Protein AF-A0A7J4LI75-F1 (afdb_monomer_lite)

Radius of gyration: 26.66 Å; chains: 1; bounding box: 45×35×86 Å

Structure (mmCIF, N/CA/C/O backbone):
data_AF-A0A7J4LI75-F1
#
_entry.id   AF-A0A7J4LI75-F1
#
loop_
_atom_site.group_PDB
_atom_site.id
_atom_site.type_symbol
_atom_site.label_atom_id
_atom_site.label_alt_id
_atom_site.label_comp_id
_atom_site.label_asym_id
_atom_site.label_entity_id
_atom_site.label_seq_id
_atom_site.pdbx_PDB_ins_code
_atom_site.Cartn_x
_atom_site.Cartn_y
_atom_site.Cartn_z
_atom_site.occupancy
_atom_site.B_iso_or_equiv
_atom_site.auth_seq_id
_atom_site.auth_comp_id
_atom_site.auth_asym_id
_atom_site.auth_atom_id
_atom_site.pdbx_PDB_model_num
ATOM 1 N N . MET A 1 1 ? -6.679 14.461 -45.363 1.00 63.78 1 MET A N 1
ATOM 2 C CA . MET A 1 1 ? -5.700 13.777 -46.229 1.00 63.78 1 MET A CA 1
ATOM 3 C C . MET A 1 1 ? -5.901 14.272 -47.654 1.00 63.78 1 MET A C 1
ATOM 5 O O . MET A 1 1 ? -7.048 14.481 -48.033 1.00 63.78 1 MET A O 1
ATOM 9 N N . GLU A 1 2 ? -4.827 14.528 -48.398 1.00 70.88 2 GLU A N 1
ATOM 10 C CA . GLU A 1 2 ? -4.863 14.810 -49.841 1.00 70.88 2 GLU A CA 1
ATOM 11 C C . GLU A 1 2 ? -4.295 13.596 -50.571 1.00 70.88 2 GLU A C 1
ATOM 13 O O . GLU A 1 2 ? -3.312 13.016 -50.124 1.00 70.88 2 GLU A O 1
ATOM 18 N N . CYS A 1 3 ? -4.937 13.173 -51.655 1.00 74.44 3 CYS A N 1
ATOM 19 C CA . CYS A 1 3 ? -4.433 12.084 -52.480 1.00 74.44 3 CYS A CA 1
ATOM 20 C C . CYS A 1 3 ? -3.107 12.493 -53.136 1.00 74.44 3 CYS A C 1
ATOM 22 O O . CYS A 1 3 ? -3.075 13.499 -53.842 1.00 74.44 3 CYS A O 1
ATOM 24 N N . ASN A 1 4 ? -2.054 11.691 -52.963 1.00 75.06 4 ASN A N 1
ATOM 25 C CA . ASN A 1 4 ? -0.729 11.974 -53.528 1.00 75.06 4 ASN A CA 1
ATOM 26 C C . ASN A 1 4 ? -0.711 12.019 -55.065 1.00 75.06 4 ASN A C 1
ATOM 28 O O . ASN A 1 4 ? 0.135 12.695 -55.636 1.00 75.06 4 ASN A O 1
ATOM 32 N N . GLU A 1 5 ? -1.664 11.359 -55.725 1.00 76.50 5 GLU A N 1
ATOM 33 C CA . GLU A 1 5 ? -1.736 11.322 -57.190 1.00 76.50 5 GLU A CA 1
ATOM 34 C C . GLU A 1 5 ? -2.569 12.465 -57.790 1.00 76.50 5 GLU A C 1
ATOM 36 O O . GLU A 1 5 ? -2.254 12.976 -58.860 1.00 76.50 5 GLU A O 1
ATOM 41 N N . CYS A 1 6 ? -3.654 12.894 -57.133 1.00 81.69 6 CYS A N 1
ATOM 42 C CA . CYS A 1 6 ? -4.592 13.861 -57.733 1.00 81.69 6 CYS A CA 1
ATOM 43 C C . CYS A 1 6 ? -4.962 15.061 -56.849 1.00 81.69 6 CYS A C 1
ATOM 45 O O . CYS A 1 6 ? -5.819 15.865 -57.230 1.00 81.69 6 CYS A O 1
ATOM 47 N N . GLY A 1 7 ? -4.391 15.160 -55.647 1.00 75.88 7 GLY A N 1
ATOM 48 C CA . GLY A 1 7 ? -4.632 16.233 -54.676 1.00 75.88 7 GLY A CA 1
ATOM 49 C C . GLY A 1 7 ? -6.049 16.278 -54.089 1.00 75.88 7 GLY A C 1
ATOM 50 O O . GLY A 1 7 ? -6.383 17.184 -53.330 1.00 75.88 7 GLY A O 1
ATOM 51 N N . SER A 1 8 ? -6.927 15.329 -54.433 1.00 79.75 8 SER A N 1
ATOM 52 C CA . SER A 1 8 ? -8.303 15.297 -53.925 1.00 79.75 8 SER A CA 1
ATOM 53 C C . SER A 1 8 ? -8.340 14.958 -52.434 1.00 79.75 8 SER A C 1
ATOM 55 O O . SER A 1 8 ? -7.640 14.058 -51.977 1.00 79.75 8 SER A O 1
ATOM 57 N N . ARG A 1 9 ? -9.216 15.636 -51.685 1.00 77.50 9 ARG A N 1
ATOM 58 C CA . ARG A 1 9 ? -9.490 15.354 -50.263 1.00 77.50 9 ARG A CA 1
ATOM 59 C C . ARG A 1 9 ? -10.681 14.418 -50.033 1.00 77.50 9 ARG A C 1
ATOM 61 O O . ARG A 1 9 ? -11.018 14.140 -48.888 1.00 77.50 9 ARG A O 1
ATOM 68 N N . LYS A 1 10 ? -11.352 13.971 -51.101 1.00 77.06 10 LYS A N 1
ATOM 69 C CA . LYS A 1 10 ? -12.530 13.091 -51.024 1.00 77.06 10 LYS A CA 1
ATOM 70 C C . LYS A 1 10 ? -12.129 11.632 -51.227 1.00 77.06 10 LYS A C 1
ATOM 72 O O . LYS A 1 10 ? -11.544 11.304 -52.261 1.00 77.06 10 LYS A O 1
ATOM 77 N N . PHE A 1 11 ? -12.494 10.783 -50.272 1.00 79.62 11 PHE A N 1
ATOM 78 C CA . PHE A 1 11 ? -12.231 9.345 -50.269 1.00 79.62 11 PHE A CA 1
ATOM 79 C C . PHE A 1 11 ? -13.531 8.578 -50.002 1.00 79.62 11 PHE A C 1
ATOM 81 O O . PHE A 1 11 ? -14.354 9.027 -49.205 1.00 79.62 11 PHE A O 1
ATOM 88 N N . ASN A 1 12 ? -13.702 7.452 -50.691 1.00 75.75 12 ASN A N 1
ATOM 89 C CA . ASN A 1 12 ? -14.751 6.469 -50.459 1.00 75.75 12 ASN A CA 1
ATOM 90 C C . ASN A 1 12 ? -14.174 5.368 -49.569 1.00 75.75 12 ASN A C 1
ATOM 92 O O . ASN A 1 12 ? -13.078 4.882 -49.837 1.00 75.75 12 ASN A O 1
ATOM 96 N N . ILE A 1 13 ? -14.896 4.994 -48.520 1.00 71.75 13 ILE A N 1
ATOM 97 C CA . ILE A 1 13 ? -14.469 3.965 -47.570 1.00 71.75 13 ILE A CA 1
ATOM 98 C C . ILE A 1 13 ? -15.403 2.780 -47.760 1.00 71.75 13 ILE A C 1
ATOM 100 O O . ILE A 1 13 ? -16.618 2.943 -47.624 1.00 71.75 13 ILE A O 1
ATOM 104 N N . ASP A 1 14 ? -14.844 1.623 -48.096 1.00 67.12 14 ASP A N 1
ATOM 105 C CA . ASP A 1 14 ? -15.603 0.384 -48.179 1.00 67.12 14 ASP A CA 1
ATOM 106 C C . ASP A 1 14 ? -15.449 -0.391 -46.870 1.00 67.12 14 ASP A C 1
ATOM 108 O O . ASP A 1 14 ? -14.431 -1.029 -46.597 1.00 67.12 14 ASP A O 1
ATOM 112 N N . SER A 1 15 ? -16.476 -0.300 -46.028 1.00 57.19 15 SER A N 1
ATOM 113 C CA . SER A 1 15 ? -16.489 -0.887 -44.687 1.00 57.19 15 SER A CA 1
ATOM 114 C C . SER A 1 15 ? -16.392 -2.415 -44.687 1.00 57.19 15 SER A C 1
ATOM 116 O O . SER A 1 15 ? -16.121 -2.992 -43.639 1.00 57.19 15 SER A O 1
ATOM 118 N N . ALA A 1 16 ? -16.658 -3.076 -45.820 1.00 63.25 16 ALA A N 1
ATOM 119 C CA . ALA A 1 16 ? -16.593 -4.532 -45.923 1.00 63.25 16 ALA A CA 1
ATOM 120 C C . ALA A 1 16 ? -15.157 -5.056 -46.079 1.00 63.25 16 ALA A C 1
ATOM 122 O O . ALA A 1 16 ? -14.868 -6.156 -45.614 1.00 63.25 16 ALA A O 1
ATOM 123 N N . ASN A 1 17 ? -14.274 -4.265 -46.699 1.00 59.50 17 ASN A N 1
ATOM 124 C CA . ASN A 1 17 ? -12.895 -4.658 -47.007 1.00 59.50 17 ASN A CA 1
ATOM 125 C C . ASN A 1 17 ? -11.845 -3.834 -46.242 1.00 59.50 17 ASN A C 1
ATOM 127 O O . ASN A 1 17 ? -10.658 -4.075 -46.414 1.00 59.50 17 ASN A O 1
ATOM 131 N N . GLU A 1 18 ? -12.272 -2.875 -45.410 1.00 59.66 18 GLU A N 1
ATOM 132 C CA . GLU A 1 18 ? -11.393 -1.938 -44.684 1.00 59.66 18 GLU A CA 1
ATOM 133 C C . GLU A 1 18 ? -10.468 -1.120 -45.608 1.00 59.66 18 GLU A C 1
ATOM 135 O O . GLU A 1 18 ? -9.426 -0.617 -45.195 1.00 59.66 18 GLU A O 1
ATOM 140 N N . GLU A 1 19 ? -10.883 -0.923 -46.860 1.00 69.38 19 GLU A N 1
ATOM 141 C CA . GLU A 1 19 ? -10.133 -0.171 -47.861 1.00 69.38 19 GLU A CA 1
ATOM 142 C C . GLU A 1 19 ? -10.708 1.238 -48.025 1.00 69.38 19 GLU A C 1
ATOM 144 O O . GLU A 1 19 ? -11.924 1.457 -48.077 1.00 69.38 19 GLU A O 1
ATOM 149 N N . SER A 1 20 ? -9.818 2.221 -48.155 1.00 75.25 20 SER A N 1
ATOM 150 C CA . SER A 1 20 ? -10.197 3.581 -48.531 1.00 75.25 20 SER A CA 1
ATOM 151 C C . SER A 1 20 ? -9.626 3.911 -49.903 1.00 75.25 20 SER A C 1
ATOM 153 O O . SER A 1 20 ? -8.434 3.760 -50.149 1.00 75.25 20 SER A O 1
ATOM 155 N N . SER A 1 21 ? -10.477 4.356 -50.823 1.00 82.06 21 SER A N 1
ATOM 156 C CA . SER A 1 21 ? -10.081 4.716 -52.184 1.00 82.06 21 SER A CA 1
ATOM 157 C C . SER A 1 21 ? -10.370 6.183 -52.464 1.00 82.06 21 SER A C 1
ATOM 159 O O . SER A 1 21 ? -11.365 6.754 -52.012 1.00 82.06 21 SER A O 1
ATOM 161 N N . CYS A 1 22 ? -9.495 6.851 -53.211 1.00 81.56 22 CYS A N 1
ATOM 162 C CA . CYS A 1 22 ? -9.738 8.231 -53.603 1.00 81.56 22 CYS A CA 1
ATOM 163 C C . CYS A 1 22 ? -10.944 8.304 -54.549 1.00 81.56 22 CYS A C 1
ATOM 165 O O . CYS A 1 22 ? -10.912 7.754 -55.647 1.00 81.56 22 CYS A O 1
ATOM 167 N N . ALA A 1 23 ? -11.964 9.089 -54.193 1.00 80.50 23 ALA A N 1
ATOM 168 C CA . ALA A 1 23 ? -13.196 9.217 -54.977 1.00 80.50 23 ALA A CA 1
ATOM 169 C C . ALA A 1 23 ? -12.993 9.875 -56.360 1.00 80.50 23 ALA A C 1
ATOM 171 O O . ALA A 1 23 ? -13.933 9.964 -57.145 1.00 80.50 23 ALA A O 1
ATOM 172 N N . ARG A 1 24 ? -11.786 10.391 -56.642 1.00 78.56 24 ARG A N 1
ATOM 173 C CA . ARG A 1 24 ? -11.449 11.073 -57.898 1.00 78.56 24 ARG A CA 1
ATOM 174 C C . ARG A 1 24 ? -10.587 10.233 -58.839 1.00 78.56 24 ARG A C 1
ATOM 176 O O . ARG A 1 24 ? -10.876 10.217 -60.027 1.00 78.56 24 ARG A O 1
ATOM 183 N N . CYS A 1 25 ? -9.526 9.597 -58.344 1.00 79.31 25 CYS A N 1
ATOM 184 C CA . CYS A 1 25 ? -8.601 8.820 -59.182 1.00 79.31 25 CYS A CA 1
ATOM 185 C C . CYS A 1 25 ? -8.640 7.310 -58.920 1.00 79.31 25 CYS A C 1
ATOM 187 O O . CYS A 1 25 ? -7.962 6.569 -59.620 1.00 79.31 25 CYS A O 1
ATOM 189 N N . GLY A 1 26 ? -9.407 6.849 -57.927 1.00 74.12 26 GLY A N 1
ATOM 190 C CA . GLY A 1 26 ? -9.534 5.428 -57.602 1.00 74.12 26 GLY A CA 1
ATOM 191 C C . GLY A 1 26 ? -8.316 4.817 -56.909 1.00 74.12 26 GLY A C 1
ATOM 192 O O . GLY A 1 26 ? -8.303 3.6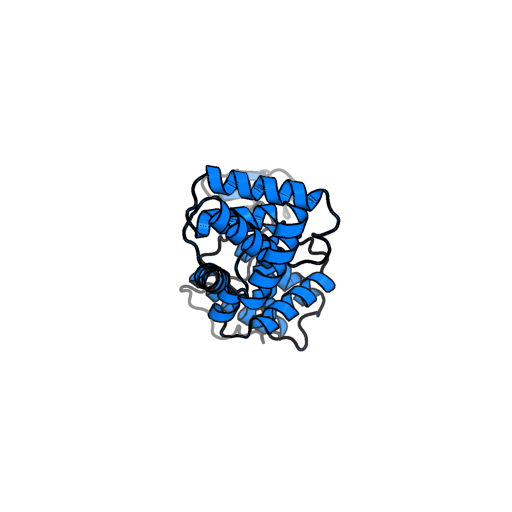11 -56.700 1.00 74.12 26 GLY A O 1
ATOM 193 N N . LEU A 1 27 ? -7.309 5.620 -56.539 1.00 77.19 27 LEU A N 1
ATOM 194 C CA . LEU A 1 27 ? -6.142 5.134 -55.802 1.00 77.19 27 LEU A CA 1
ATOM 195 C C . LEU A 1 27 ? -6.582 4.562 -54.449 1.00 77.19 27 LEU A C 1
ATOM 197 O O . LEU A 1 27 ? -7.147 5.302 -53.638 1.00 77.19 27 LEU A O 1
ATOM 201 N N . VAL A 1 28 ? -6.318 3.276 -54.229 1.00 70.94 28 VAL A N 1
ATOM 202 C CA . VAL A 1 28 ? -6.515 2.590 -52.948 1.00 70.94 28 VAL A CA 1
ATOM 203 C C . VAL A 1 28 ? -5.377 3.002 -52.018 1.00 70.94 28 VAL A C 1
ATOM 205 O O . VAL A 1 28 ? -4.208 2.954 -52.394 1.00 70.94 28 VAL A O 1
ATOM 208 N N . ALA A 1 29 ? -5.724 3.523 -50.846 1.00 62.88 29 ALA A N 1
ATOM 209 C CA . ALA A 1 29 ? -4.774 3.902 -49.817 1.00 62.88 29 ALA A CA 1
ATOM 210 C C . ALA A 1 29 ? -4.635 2.731 -48.837 1.00 62.88 29 ALA A C 1
ATOM 212 O O . ALA A 1 29 ? -5.537 2.499 -48.033 1.00 62.88 29 ALA A O 1
ATOM 213 N N . ASP A 1 30 ? -3.506 2.025 -48.918 1.00 54.62 30 ASP A N 1
ATOM 214 C CA . ASP A 1 30 ? -3.223 0.811 -48.132 1.00 54.62 30 ASP A CA 1
ATOM 215 C C . ASP A 1 30 ? -2.980 1.082 -46.634 1.00 54.62 30 ASP A C 1
ATOM 217 O O . ASP A 1 30 ? -3.005 0.163 -45.822 1.00 54.62 30 ASP A O 1
ATOM 221 N N . ASP A 1 31 ? -2.798 2.347 -46.242 1.00 52.38 31 ASP A N 1
ATOM 222 C CA . ASP A 1 31 ? -2.446 2.730 -44.874 1.00 52.38 31 ASP A CA 1
ATOM 223 C C . ASP A 1 31 ? -3.435 3.764 -44.308 1.00 52.38 31 ASP A C 1
ATOM 225 O O . ASP A 1 31 ? -3.152 4.967 -44.255 1.00 52.38 31 ASP A O 1
ATOM 229 N N . TYR A 1 32 ? -4.606 3.318 -43.839 1.00 44.22 32 TYR A N 1
ATOM 230 C CA . TYR A 1 32 ? -5.387 4.128 -42.899 1.00 44.22 32 TYR A CA 1
ATOM 231 C C . TYR A 1 32 ? -6.168 3.304 -41.869 1.00 44.22 32 TYR A C 1
ATOM 233 O O . TYR A 1 32 ? -7.338 2.985 -42.053 1.00 44.22 32 TYR A O 1
ATOM 241 N N . THR A 1 33 ? -5.544 3.069 -40.712 1.00 39.00 33 THR A N 1
ATOM 242 C CA . THR A 1 33 ? -6.266 2.860 -39.450 1.00 39.00 33 THR A CA 1
ATOM 243 C C . THR A 1 33 ? -6.514 4.224 -38.793 1.00 39.00 33 THR A C 1
ATOM 245 O O . THR A 1 33 ? -5.549 4.962 -38.549 1.00 39.00 33 THR A O 1
ATOM 248 N N . PRO A 1 34 ? -7.767 4.595 -38.490 1.00 41.41 34 PRO A N 1
ATOM 249 C CA . PRO A 1 34 ? -8.050 5.801 -37.731 1.00 41.41 34 PRO A CA 1
ATOM 250 C C . PRO A 1 34 ? -7.560 5.592 -36.292 1.00 41.41 34 PRO A C 1
ATOM 252 O O . PRO A 1 34 ? -7.934 4.618 -35.654 1.00 41.41 34 PRO A O 1
ATOM 255 N N . GLU A 1 35 ? -6.742 6.528 -35.806 1.00 33.03 35 GLU A N 1
ATOM 256 C CA . GLU A 1 35 ? -6.183 6.617 -34.442 1.00 33.03 35 GLU A CA 1
ATOM 257 C C . GLU A 1 35 ? -4.829 5.921 -34.211 1.00 33.03 35 GLU A C 1
ATOM 259 O O . GLU A 1 35 ? -4.707 4.744 -33.901 1.00 33.03 35 GLU A O 1
ATOM 264 N N . ALA A 1 36 ? -3.776 6.735 -34.322 1.00 37.59 36 ALA A N 1
ATOM 265 C CA . ALA A 1 36 ? -2.744 6.951 -33.306 1.00 37.59 36 ALA A CA 1
ATOM 266 C C . ALA A 1 36 ? -2.752 6.040 -32.052 1.00 37.59 36 ALA A C 1
ATOM 268 O O . ALA A 1 36 ? -2.867 6.517 -30.925 1.00 37.59 36 ALA A O 1
ATOM 269 N N . ILE A 1 37 ? -2.484 4.753 -32.225 1.00 34.28 37 ILE A N 1
ATOM 270 C CA . ILE A 1 37 ? -1.798 3.945 -31.221 1.00 34.28 37 ILE A CA 1
ATOM 271 C C . ILE A 1 37 ? -0.356 3.902 -31.712 1.00 34.28 37 ILE A C 1
ATOM 273 O O . ILE A 1 37 ? -0.084 3.337 -32.772 1.00 34.28 37 ILE A O 1
ATOM 277 N N . ARG A 1 38 ? 0.580 4.539 -30.988 1.00 33.19 38 ARG A N 1
ATOM 278 C CA . ARG A 1 38 ? 2.013 4.237 -31.156 1.00 33.19 38 ARG A CA 1
ATOM 279 C C . ARG A 1 38 ? 2.100 2.715 -31.200 1.00 33.19 38 ARG A C 1
ATOM 281 O O . ARG A 1 38 ? 1.684 2.110 -30.212 1.00 33.19 38 ARG A O 1
ATOM 288 N N . PRO A 1 39 ? 2.567 2.077 -32.285 1.00 32.72 39 PRO A N 1
ATOM 289 C CA . PRO A 1 39 ? 2.660 0.637 -32.274 1.00 32.72 39 PRO A CA 1
ATOM 290 C C . PRO A 1 39 ? 3.611 0.293 -31.134 1.00 32.72 39 PRO A C 1
ATOM 292 O O . PRO A 1 39 ? 4.811 0.571 -31.200 1.00 32.72 39 PRO A O 1
ATOM 295 N N . LEU A 1 40 ? 3.055 -0.294 -30.069 1.00 38.81 40 LEU A N 1
ATOM 296 C CA . LEU A 1 40 ? 3.798 -1.188 -29.205 1.00 38.81 40 LEU A CA 1
ATOM 297 C C . LEU A 1 40 ? 4.607 -2.043 -30.174 1.00 38.81 40 LEU A C 1
ATOM 299 O O . LEU A 1 40 ? 4.024 -2.747 -31.003 1.00 38.81 40 LEU A O 1
ATOM 303 N N . LYS A 1 41 ? 5.939 -1.964 -30.115 1.00 37.88 41 LYS A N 1
ATOM 304 C CA . LYS A 1 41 ? 6.812 -2.966 -30.732 1.00 37.88 41 LYS A CA 1
ATOM 305 C C . LYS A 1 41 ? 6.590 -4.291 -29.990 1.00 37.88 41 LYS A C 1
ATOM 307 O O . LYS A 1 41 ? 7.465 -4.807 -29.306 1.00 37.88 41 LYS A O 1
ATOM 312 N N . LEU A 1 42 ? 5.392 -4.848 -30.108 1.00 37.25 42 LEU A N 1
ATOM 313 C CA . LEU A 1 42 ? 5.096 -6.242 -29.884 1.00 37.25 42 LEU A CA 1
ATOM 314 C C . LEU A 1 42 ? 5.658 -6.956 -31.103 1.00 37.25 42 LEU A C 1
ATOM 316 O O . LEU A 1 42 ? 4.972 -7.176 -32.097 1.00 37.25 42 LEU A O 1
ATOM 320 N N . VAL A 1 43 ? 6.934 -7.323 -31.021 1.00 36.75 43 VAL A N 1
ATOM 321 C CA . VAL A 1 43 ? 7.464 -8.397 -31.858 1.00 36.75 43 VAL A CA 1
ATOM 322 C C . VAL A 1 43 ? 6.772 -9.683 -31.398 1.00 36.75 43 VAL A C 1
ATOM 324 O O . VAL A 1 43 ? 7.276 -10.433 -30.569 1.00 36.75 43 VAL A O 1
ATOM 327 N N . ARG A 1 44 ? 5.556 -9.908 -31.898 1.00 37.00 44 ARG A N 1
ATOM 328 C CA . ARG A 1 44 ? 4.963 -11.234 -32.037 1.00 37.00 44 ARG A CA 1
ATOM 329 C C . ARG A 1 44 ? 5.376 -11.735 -33.413 1.00 37.00 44 ARG A C 1
ATOM 331 O O . ARG A 1 44 ? 4.693 -11.471 -34.392 1.00 37.00 44 ARG A O 1
ATOM 338 N N . THR A 1 45 ? 6.481 -12.460 -33.502 1.00 37.38 45 THR A N 1
ATOM 339 C CA . THR A 1 45 ? 6.753 -13.278 -34.688 1.00 37.38 45 THR A CA 1
ATOM 340 C C . THR A 1 45 ? 6.225 -14.683 -34.439 1.00 37.38 45 THR A C 1
ATOM 342 O O . THR A 1 45 ? 6.954 -15.594 -34.057 1.00 37.38 45 THR A O 1
ATOM 345 N N . ALA A 1 46 ? 4.918 -14.844 -34.648 1.00 36.31 46 ALA A N 1
ATOM 346 C CA . ALA A 1 46 ? 4.367 -16.124 -35.060 1.00 36.31 46 ALA A CA 1
ATOM 347 C C . ALA A 1 46 ? 4.589 -16.246 -36.576 1.00 36.31 46 ALA A 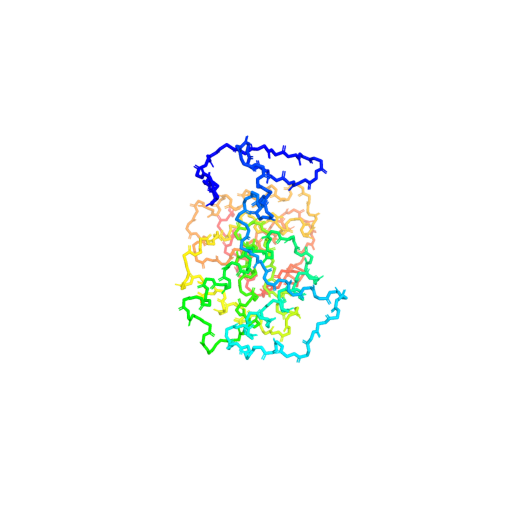C 1
ATOM 349 O O . ALA A 1 46 ? 4.072 -15.438 -37.336 1.00 36.31 46 ALA A O 1
ATOM 350 N N . GLY A 1 47 ? 5.405 -17.222 -36.977 1.00 43.50 47 GLY A N 1
ATOM 351 C CA . GLY A 1 47 ? 5.400 -17.852 -38.300 1.00 43.50 47 GLY A CA 1
ATOM 352 C C . GLY A 1 47 ? 5.336 -16.953 -39.538 1.00 43.50 47 GLY A C 1
ATOM 353 O O . GLY A 1 47 ? 4.320 -16.936 -40.216 1.00 43.50 47 GLY A O 1
ATOM 354 N N . THR A 1 48 ? 6.458 -16.352 -39.924 1.00 34.72 48 THR A N 1
ATOM 355 C CA . THR A 1 48 ? 6.763 -16.060 -41.336 1.00 34.72 48 THR A CA 1
ATOM 356 C C . THR A 1 48 ? 8.258 -16.270 -41.544 1.00 34.72 48 THR A C 1
ATOM 358 O O . THR A 1 48 ? 9.047 -15.875 -40.687 1.00 34.72 48 THR A O 1
ATOM 361 N N . ASN A 1 49 ? 8.651 -16.912 -42.645 1.00 45.81 49 ASN A N 1
ATOM 362 C CA . ASN A 1 49 ? 10.052 -17.076 -43.038 1.00 45.81 49 ASN A CA 1
ATOM 363 C C . ASN A 1 49 ? 10.710 -15.692 -43.156 1.00 45.81 49 ASN A C 1
ATOM 365 O O . ASN A 1 49 ? 10.417 -14.947 -44.086 1.00 45.81 49 ASN A O 1
ATOM 369 N N . ILE A 1 50 ? 11.555 -15.336 -42.188 1.00 44.16 50 ILE A N 1
ATOM 370 C CA . ILE A 1 50 ? 12.278 -14.063 -42.154 1.00 44.16 50 ILE A CA 1
ATOM 371 C C . ILE A 1 50 ? 13.717 -14.338 -42.583 1.00 44.16 50 ILE A C 1
ATOM 373 O O . ILE A 1 50 ? 14.416 -15.150 -41.976 1.00 44.16 50 ILE A O 1
ATOM 377 N N . GLU A 1 51 ? 14.139 -13.654 -43.643 1.00 35.50 51 GLU A N 1
ATOM 378 C CA . GLU A 1 51 ? 15.514 -13.629 -44.135 1.00 35.50 51 GLU A CA 1
ATOM 379 C C . GLU A 1 51 ? 16.517 -13.328 -42.997 1.00 35.50 51 GLU A C 1
ATOM 381 O O . GLU A 1 51 ? 16.268 -12.448 -42.164 1.00 35.50 51 GLU A O 1
ATOM 386 N N . PRO A 1 52 ? 17.679 -14.006 -42.943 1.00 38.81 52 PRO A N 1
ATOM 387 C CA . PRO A 1 52 ? 18.497 -14.108 -41.730 1.00 38.81 52 PRO A CA 1
ATOM 388 C C . PRO A 1 52 ? 19.297 -12.848 -41.340 1.00 38.81 52 PRO A C 1
ATOM 390 O O . PRO A 1 52 ? 20.164 -12.936 -40.477 1.00 38.81 52 PRO A O 1
ATOM 393 N N . ASN A 1 53 ? 19.041 -11.670 -41.927 1.00 41.00 53 ASN A N 1
ATOM 394 C CA . ASN A 1 53 ? 19.984 -10.543 -41.858 1.00 41.00 53 ASN A CA 1
ATOM 395 C C . ASN A 1 53 ? 19.428 -9.190 -41.377 1.00 41.00 53 ASN A C 1
ATOM 397 O O . ASN A 1 53 ? 19.991 -8.138 -41.675 1.00 41.00 53 ASN A O 1
ATOM 401 N N . ARG A 1 54 ? 18.364 -9.187 -40.563 1.00 42.38 54 ARG A N 1
ATOM 402 C CA . ARG A 1 54 ? 17.850 -7.968 -39.902 1.00 42.38 54 ARG A CA 1
ATOM 403 C C . ARG A 1 54 ? 18.093 -7.924 -38.388 1.00 42.38 54 ARG A C 1
ATOM 405 O O . ARG A 1 54 ? 17.317 -7.316 -37.660 1.00 42.38 54 ARG A O 1
ATOM 412 N N . PHE A 1 55 ? 19.199 -8.481 -37.896 1.00 45.84 55 PHE A N 1
ATOM 413 C CA . PHE A 1 55 ? 19.702 -8.130 -36.561 1.00 45.84 55 PHE A CA 1
ATOM 414 C C . PHE A 1 55 ? 20.368 -6.747 -36.611 1.00 45.84 55 PHE A C 1
ATOM 416 O O . PHE A 1 55 ? 21.587 -6.613 -36.543 1.00 45.84 55 PHE A O 1
ATOM 423 N N . LYS A 1 56 ? 19.553 -5.690 -36.743 1.00 53.00 56 LYS A N 1
ATOM 424 C CA . LYS A 1 56 ? 19.981 -4.339 -36.360 1.00 53.00 56 LYS A CA 1
ATOM 425 C C . LYS A 1 56 ? 20.423 -4.419 -34.900 1.00 53.00 56 LYS A C 1
ATOM 427 O O . LYS A 1 56 ? 19.676 -4.907 -34.054 1.00 53.00 56 LYS A O 1
ATOM 432 N N . SER A 1 57 ? 21.643 -3.982 -34.624 1.00 60.34 57 SER A N 1
ATOM 433 C CA . SER A 1 57 ? 22.220 -3.894 -33.287 1.00 60.34 57 SER A CA 1
ATOM 434 C C . SER A 1 57 ? 21.244 -3.179 -32.350 1.00 60.34 57 SER A C 1
ATOM 436 O O . SER A 1 57 ? 21.027 -1.978 -32.481 1.00 60.34 57 SER A O 1
ATOM 438 N N . MET A 1 58 ? 20.626 -3.925 -31.426 1.00 61.84 58 MET A N 1
ATOM 439 C CA . MET A 1 58 ? 19.717 -3.350 -30.433 1.00 61.84 58 MET A CA 1
ATOM 440 C C . MET A 1 58 ? 20.456 -2.286 -29.627 1.00 61.84 58 MET A C 1
ATOM 442 O O . MET A 1 58 ? 21.529 -2.566 -29.069 1.00 61.84 58 MET A O 1
ATOM 446 N N . THR A 1 59 ? 19.870 -1.093 -29.536 1.00 79.56 59 THR A N 1
ATOM 447 C CA . THR A 1 59 ? 20.400 -0.035 -28.678 1.00 79.56 59 THR A CA 1
ATOM 448 C C . THR A 1 59 ? 20.319 -0.477 -27.213 1.00 79.56 59 THR A C 1
ATOM 450 O O . THR A 1 59 ? 19.609 -1.420 -26.849 1.00 79.56 59 THR A O 1
ATOM 453 N N . ASN A 1 60 ? 21.077 0.178 -26.334 1.00 79.88 60 ASN A N 1
ATOM 454 C CA . ASN A 1 60 ? 20.982 -0.114 -24.901 1.00 79.88 60 ASN A CA 1
ATOM 455 C C . ASN A 1 60 ? 19.585 0.220 -24.344 1.00 79.88 60 ASN A C 1
ATOM 457 O O . ASN A 1 60 ? 19.118 -0.457 -23.431 1.00 79.88 60 ASN A O 1
ATOM 461 N N . GLU A 1 61 ? 18.901 1.198 -24.937 1.00 81.06 61 GLU A N 1
ATOM 462 C CA . GLU A 1 61 ? 17.516 1.561 -24.623 1.00 81.06 61 GLU A CA 1
ATOM 463 C C . GLU A 1 61 ? 16.543 0.442 -25.010 1.00 81.06 61 GLU A C 1
ATOM 465 O O . GLU A 1 61 ? 15.769 -0.004 -24.163 1.00 81.06 61 GLU A O 1
ATOM 470 N N . ASP A 1 62 ? 16.660 -0.112 -26.225 1.00 81.06 62 ASP A N 1
ATOM 471 C CA . ASP A 1 62 ? 15.837 -1.244 -26.679 1.00 81.06 62 ASP A CA 1
ATOM 472 C C . ASP A 1 62 ? 15.998 -2.463 -25.751 1.00 81.06 62 ASP A C 1
ATOM 474 O O . ASP A 1 62 ? 15.034 -3.162 -25.432 1.00 81.06 62 ASP A O 1
ATOM 478 N N . LYS A 1 63 ? 17.223 -2.717 -25.270 1.00 84.81 63 LYS A N 1
ATOM 479 C CA . LYS A 1 63 ? 17.503 -3.801 -24.312 1.00 84.81 63 LYS A CA 1
ATOM 480 C C . LYS A 1 63 ? 16.868 -3.543 -22.946 1.00 84.81 63 LYS A C 1
ATOM 482 O O . LYS A 1 63 ? 16.390 -4.488 -22.317 1.00 84.81 63 LYS A O 1
ATOM 487 N N . ASN A 1 64 ? 16.878 -2.298 -22.473 1.00 87.25 64 ASN A N 1
ATOM 488 C CA . ASN A 1 64 ? 16.263 -1.934 -21.199 1.00 87.25 64 ASN A CA 1
ATOM 489 C C . ASN A 1 64 ? 14.739 -2.065 -21.266 1.00 87.25 64 ASN A C 1
ATOM 491 O O . ASN A 1 64 ? 14.153 -2.684 -20.379 1.00 87.25 64 ASN A O 1
ATOM 495 N N . LEU A 1 65 ? 14.123 -1.589 -22.351 1.00 88.75 65 LEU A N 1
ATOM 496 C CA . LEU A 1 65 ? 12.689 -1.741 -22.607 1.00 88.75 65 LEU A CA 1
ATOM 497 C C . LEU A 1 65 ? 12.278 -3.214 -22.675 1.00 88.75 65 LEU A C 1
ATOM 499 O O . LEU A 1 65 ? 11.322 -3.614 -22.015 1.00 88.75 65 LEU A O 1
ATOM 503 N N . ALA A 1 66 ? 13.030 -4.051 -23.396 1.00 89.50 66 ALA A N 1
ATOM 504 C CA . ALA A 1 66 ? 12.743 -5.484 -23.479 1.00 89.50 66 ALA A CA 1
ATOM 505 C C . ALA A 1 66 ? 12.782 -6.172 -22.099 1.00 89.50 66 ALA A C 1
ATOM 507 O O . ALA A 1 66 ? 11.915 -6.992 -21.773 1.00 89.50 66 ALA A O 1
ATOM 508 N N . LYS A 1 67 ? 13.760 -5.812 -21.255 1.00 91.56 67 LYS A N 1
ATOM 509 C CA . LYS A 1 67 ? 13.840 -6.303 -19.870 1.00 91.56 67 LYS A CA 1
ATOM 510 C C . LYS A 1 67 ? 12.656 -5.823 -19.034 1.00 91.56 67 LYS A C 1
ATOM 512 O O . LYS A 1 67 ? 12.006 -6.645 -18.393 1.00 91.56 67 LYS A O 1
ATOM 517 N N . ALA A 1 68 ? 12.352 -4.527 -19.075 1.00 93.69 68 ALA A N 1
ATOM 518 C CA . ALA A 1 68 ? 11.237 -3.933 -18.342 1.00 93.69 68 ALA A CA 1
ATOM 519 C C . ALA A 1 68 ? 9.905 -4.594 -18.711 1.00 93.69 68 ALA A C 1
ATOM 521 O O . ALA A 1 68 ? 9.155 -5.007 -17.830 1.00 93.69 68 ALA A O 1
ATOM 522 N N . PHE A 1 69 ? 9.665 -4.811 -20.005 1.00 93.88 69 PHE A N 1
ATOM 523 C CA . PHE A 1 69 ? 8.468 -5.485 -20.495 1.00 93.88 69 PHE A CA 1
ATOM 524 C C . PHE A 1 69 ? 8.365 -6.930 -19.997 1.00 93.88 69 PHE A C 1
ATOM 526 O O . PHE A 1 69 ? 7.298 -7.366 -19.575 1.00 93.88 69 PHE A O 1
ATOM 533 N N . THR A 1 70 ? 9.477 -7.670 -19.974 1.00 93.81 70 THR A N 1
ATOM 534 C CA . THR A 1 70 ? 9.507 -9.043 -19.439 1.00 93.81 70 THR A CA 1
ATOM 535 C C . THR A 1 70 ? 9.085 -9.077 -17.967 1.00 93.81 70 THR A C 1
ATOM 537 O O . THR A 1 70 ? 8.303 -9.932 -17.550 1.00 93.81 70 THR A O 1
ATOM 540 N N . ILE A 1 71 ? 9.564 -8.115 -17.176 1.00 94.56 71 ILE A N 1
ATOM 541 C CA . ILE A 1 71 ? 9.231 -7.990 -15.752 1.00 94.56 71 ILE A CA 1
ATOM 542 C C . ILE A 1 71 ? 7.773 -7.572 -15.580 1.00 94.56 71 ILE A C 1
ATOM 544 O O . ILE A 1 71 ? 7.060 -8.163 -14.773 1.00 94.56 71 ILE A O 1
ATOM 548 N N . LEU A 1 72 ? 7.306 -6.608 -16.370 1.00 95.50 72 LEU A N 1
ATOM 549 C CA . LEU A 1 72 ? 5.917 -6.168 -16.368 1.00 95.50 72 LEU A CA 1
ATOM 550 C C . LEU A 1 72 ? 4.962 -7.327 -16.681 1.00 95.50 72 LEU A C 1
ATOM 552 O O . LEU A 1 72 ? 4.006 -7.530 -15.938 1.00 95.50 72 LEU A O 1
ATOM 556 N N . ARG A 1 73 ? 5.261 -8.155 -17.691 1.00 94.31 73 ARG A N 1
ATOM 557 C CA . ARG A 1 73 ? 4.474 -9.361 -18.009 1.00 94.31 73 ARG A CA 1
ATOM 558 C C . ARG A 1 73 ? 4.470 -10.378 -16.873 1.00 94.31 73 ARG A C 1
ATOM 560 O O . ARG A 1 73 ? 3.431 -10.963 -16.580 1.00 94.31 73 ARG A O 1
ATOM 567 N N . ARG A 1 74 ? 5.599 -10.555 -16.181 1.00 94.44 74 ARG A N 1
ATOM 568 C CA . ARG A 1 74 ? 5.667 -11.395 -14.975 1.00 94.44 74 ARG A CA 1
ATOM 569 C C . ARG A 1 74 ? 4.797 -10.840 -13.842 1.00 94.44 74 ARG A C 1
ATOM 571 O O . ARG A 1 74 ? 4.180 -11.616 -13.114 1.00 94.44 74 ARG A O 1
ATOM 578 N N . ILE A 1 75 ? 4.747 -9.522 -13.660 1.00 95.12 75 ILE A N 1
ATOM 579 C CA . ILE A 1 75 ? 3.895 -8.896 -12.640 1.00 95.12 75 ILE A CA 1
ATOM 580 C C . ILE A 1 75 ? 2.417 -9.028 -13.020 1.00 95.12 75 ILE A C 1
ATOM 582 O O . ILE A 1 75 ? 1.612 -9.443 -12.188 1.00 95.12 75 ILE A O 1
ATOM 586 N N . GLU A 1 76 ? 2.072 -8.748 -14.277 1.00 94.62 76 GLU A N 1
ATOM 587 C CA . GLU A 1 76 ? 0.729 -8.912 -14.836 1.00 94.62 76 GLU A CA 1
ATOM 588 C C . GLU A 1 76 ? 0.203 -10.333 -14.615 1.00 94.62 76 GLU A C 1
ATOM 590 O O . GLU A 1 76 ? -0.895 -10.495 -14.087 1.00 94.62 76 GLU A O 1
ATOM 595 N N . SER A 1 77 ? 0.990 -11.365 -14.940 1.00 93.31 77 SER A N 1
ATOM 596 C CA . SER A 1 77 ? 0.557 -12.759 -14.805 1.00 93.31 77 SER A CA 1
ATOM 597 C C . SER A 1 77 ? 0.350 -13.186 -13.349 1.00 93.31 77 SER A C 1
ATOM 599 O O . SER A 1 77 ? -0.583 -13.931 -13.054 1.00 93.31 77 SER A O 1
ATOM 601 N N . ASN A 1 78 ? 1.205 -12.723 -12.431 1.00 93.81 78 ASN A N 1
ATOM 602 C CA . ASN A 1 78 ? 1.135 -13.104 -11.017 1.00 93.81 78 ASN A CA 1
ATOM 603 C C . ASN A 1 78 ? 0.039 -12.351 -10.255 1.00 93.81 78 ASN A C 1
ATOM 605 O O . ASN A 1 78 ? -0.641 -12.939 -9.416 1.00 93.81 78 ASN A O 1
ATOM 609 N N . LEU A 1 79 ? -0.145 -11.060 -10.546 1.00 91.62 79 LEU A N 1
ATOM 610 C CA . LEU A 1 79 ? -1.099 -10.197 -9.843 1.00 91.62 79 LEU A CA 1
ATOM 611 C C . LEU A 1 79 ? -2.415 -9.992 -10.603 1.00 91.62 79 LEU A C 1
ATOM 613 O O . LEU A 1 79 ? -3.313 -9.340 -10.077 1.00 91.62 79 LEU A O 1
ATOM 617 N N . LYS A 1 80 ? -2.546 -10.572 -11.804 1.00 91.75 80 LYS A N 1
ATOM 618 C CA . LYS A 1 80 ? -3.721 -10.474 -12.686 1.00 91.75 80 LYS A CA 1
ATOM 619 C C . LYS A 1 80 ? -4.127 -9.023 -12.938 1.00 91.75 80 LYS A C 1
ATOM 621 O O . LYS A 1 80 ? -5.281 -8.643 -12.740 1.00 91.75 80 LYS A O 1
ATOM 626 N N . LEU A 1 81 ? -3.150 -8.211 -13.336 1.00 92.38 81 LEU A N 1
ATOM 627 C CA . LEU A 1 81 ? -3.388 -6.798 -13.611 1.00 92.38 81 LEU A CA 1
ATOM 628 C C . LEU A 1 81 ? -4.266 -6.628 -14.860 1.00 92.38 81 LEU A C 1
ATOM 630 O O . LEU A 1 81 ? -4.028 -7.302 -15.861 1.00 92.38 81 LEU A O 1
ATOM 634 N N . PRO A 1 82 ? -5.254 -5.719 -14.834 1.00 92.50 82 PRO A N 1
ATOM 635 C CA . PRO A 1 82 ? -5.950 -5.281 -16.036 1.00 92.50 82 PRO A CA 1
ATOM 636 C C . PRO A 1 82 ? -4.997 -4.663 -17.066 1.00 92.50 82 PRO A C 1
ATOM 638 O O . PRO A 1 82 ? -4.051 -3.969 -16.692 1.00 92.50 82 PRO A O 1
ATOM 641 N N . ALA A 1 83 ? -5.306 -4.829 -18.356 1.00 91.06 83 ALA A N 1
ATOM 642 C CA . ALA A 1 83 ? -4.483 -4.318 -19.457 1.00 91.06 83 ALA A CA 1
ATOM 643 C C . ALA A 1 83 ? -4.206 -2.807 -19.353 1.00 91.06 83 ALA A C 1
ATOM 645 O O . ALA A 1 83 ? -3.063 -2.389 -19.489 1.00 91.06 83 ALA A O 1
ATOM 646 N N . TYR A 1 84 ? -5.210 -2.004 -18.984 1.00 93.12 84 TYR A N 1
ATOM 647 C CA . TYR A 1 84 ? -5.028 -0.555 -18.846 1.00 93.12 84 TYR A CA 1
ATOM 648 C C . TYR A 1 84 ? -3.968 -0.176 -17.792 1.00 93.12 84 TYR A C 1
ATOM 650 O O . TYR A 1 84 ? -3.244 0.795 -17.975 1.00 93.12 84 TYR A O 1
ATOM 658 N N . LEU A 1 85 ? -3.815 -0.960 -16.711 1.00 94.44 85 LEU A N 1
ATOM 659 C CA . LEU A 1 85 ? -2.761 -0.722 -15.716 1.00 94.44 85 LEU A CA 1
ATOM 660 C C . LEU A 1 85 ? -1.384 -1.111 -16.244 1.00 94.44 85 LEU A C 1
ATOM 662 O O . LEU A 1 85 ? -0.392 -0.497 -15.857 1.00 94.44 85 LEU A O 1
ATOM 666 N N . VAL A 1 86 ? -1.308 -2.136 -17.094 1.00 94.12 86 VAL A N 1
ATOM 667 C CA . VAL A 1 86 ? -0.066 -2.546 -17.760 1.00 94.12 86 VAL A CA 1
ATOM 668 C C . VAL A 1 86 ? 0.411 -1.423 -18.678 1.00 94.12 86 VAL A C 1
ATOM 670 O O . VAL A 1 86 ? 1.573 -1.027 -18.594 1.00 94.12 86 VAL A O 1
ATOM 673 N N . ASP A 1 87 ? -0.500 -0.862 -19.470 1.00 93.44 87 ASP A N 1
ATOM 674 C CA . ASP A 1 87 ? -0.214 0.241 -20.386 1.00 93.44 87 ASP A CA 1
ATOM 675 C C . ASP A 1 87 ? 0.206 1.507 -19.622 1.00 93.44 87 ASP A C 1
ATOM 677 O O . ASP A 1 87 ? 1.278 2.054 -19.885 1.00 93.44 87 ASP A O 1
ATOM 681 N N . ASP A 1 88 ? -0.547 1.905 -18.589 1.00 94.25 88 ASP A N 1
ATOM 682 C CA . ASP A 1 88 ? -0.197 3.042 -17.723 1.00 94.25 88 ASP A CA 1
ATOM 683 C C . ASP A 1 88 ? 1.183 2.870 -17.070 1.00 94.25 88 ASP A C 1
ATOM 685 O O . ASP A 1 88 ? 1.971 3.813 -16.983 1.00 94.25 88 ASP A O 1
ATOM 689 N N . SER A 1 89 ? 1.505 1.655 -16.619 1.00 95.44 89 SER A N 1
ATOM 690 C CA . SER A 1 89 ? 2.809 1.355 -16.019 1.00 95.44 89 SER A CA 1
ATOM 691 C C . SER A 1 89 ? 3.946 1.525 -17.022 1.00 95.44 89 SER A C 1
ATOM 693 O O . SER A 1 89 ? 5.021 2.003 -16.654 1.00 95.44 89 SER A O 1
ATOM 695 N N . MET A 1 90 ? 3.717 1.126 -18.275 1.00 94.56 90 MET A N 1
ATOM 696 C CA . MET A 1 90 ? 4.694 1.248 -19.351 1.00 94.56 90 MET A CA 1
ATOM 697 C C . MET A 1 90 ? 4.909 2.710 -19.742 1.00 94.56 90 MET A C 1
ATOM 699 O O . MET A 1 90 ? 6.054 3.126 -19.878 1.00 94.56 90 MET A O 1
ATOM 703 N N . ILE A 1 91 ? 3.842 3.512 -19.816 1.00 93.88 91 ILE A N 1
ATOM 704 C CA . ILE A 1 91 ? 3.929 4.956 -20.089 1.00 93.88 91 ILE A CA 1
ATOM 705 C C . ILE A 1 91 ? 4.807 5.654 -19.042 1.00 93.88 91 ILE A C 1
ATOM 707 O O . ILE A 1 91 ? 5.692 6.434 -19.389 1.00 93.88 91 ILE A O 1
ATOM 711 N N . ILE A 1 92 ? 4.619 5.343 -17.755 1.00 94.06 92 ILE A N 1
ATOM 712 C CA . ILE A 1 92 ? 5.456 5.907 -16.683 1.00 94.06 92 ILE A CA 1
ATOM 713 C C . ILE A 1 92 ? 6.926 5.496 -16.864 1.00 94.06 92 ILE A C 1
ATOM 715 O O . ILE A 1 92 ? 7.824 6.315 -16.665 1.00 94.06 92 ILE A O 1
ATOM 719 N N . TYR A 1 93 ? 7.186 4.245 -17.248 1.00 94.69 93 TYR A N 1
ATOM 720 C CA . TYR A 1 93 ? 8.545 3.758 -17.480 1.00 94.69 93 TYR A CA 1
ATOM 721 C C . TYR A 1 93 ? 9.210 4.424 -18.695 1.00 94.69 93 TYR A C 1
ATOM 723 O O . TYR A 1 93 ? 10.372 4.821 -18.606 1.00 94.69 93 TYR A O 1
ATOM 731 N N . GLU A 1 94 ? 8.485 4.591 -19.803 1.00 92.12 94 GLU A N 1
ATOM 732 C CA . GLU A 1 94 ? 8.959 5.303 -20.997 1.00 92.12 94 GLU A CA 1
ATOM 733 C C . GLU A 1 94 ? 9.313 6.756 -20.669 1.00 92.12 94 GLU A C 1
ATOM 735 O O . GLU A 1 94 ? 10.408 7.202 -20.998 1.00 92.12 94 GLU A O 1
ATOM 740 N N . ASN A 1 95 ? 8.474 7.455 -19.899 1.00 92.00 95 ASN A N 1
ATOM 741 C CA . ASN A 1 95 ? 8.764 8.822 -19.456 1.00 92.00 95 ASN A CA 1
ATOM 742 C C . ASN A 1 95 ? 10.074 8.914 -18.648 1.00 92.00 95 ASN A C 1
ATOM 744 O O . ASN A 1 95 ? 10.825 9.881 -18.773 1.00 92.00 95 ASN A O 1
ATOM 748 N N . LEU A 1 96 ? 10.371 7.911 -17.813 1.00 92.31 96 LEU A N 1
ATOM 749 C CA . LEU A 1 96 ? 11.636 7.847 -17.072 1.00 92.31 96 LEU A CA 1
ATOM 750 C C . LEU A 1 96 ? 12.831 7.567 -17.990 1.00 92.31 96 LEU A C 1
ATOM 752 O O . LEU A 1 96 ? 13.923 8.081 -17.731 1.00 92.31 96 LEU A O 1
ATOM 756 N N . LEU A 1 97 ? 12.641 6.736 -19.018 1.00 91.19 97 LEU A N 1
ATOM 757 C CA . LEU A 1 97 ? 13.668 6.406 -20.004 1.00 91.19 97 LEU A CA 1
ATOM 758 C C . LEU A 1 97 ? 14.028 7.640 -20.830 1.00 91.19 97 LEU A C 1
ATOM 760 O O . LEU A 1 97 ? 15.206 7.989 -20.890 1.00 91.19 97 LEU A O 1
ATOM 764 N N . ASP A 1 98 ? 13.020 8.328 -21.363 1.00 89.19 98 ASP A N 1
ATOM 765 C CA . ASP A 1 98 ? 13.169 9.539 -22.176 1.00 89.19 98 ASP A CA 1
ATOM 766 C C . ASP A 1 98 ? 13.841 10.673 -21.384 1.00 89.19 98 ASP A C 1
ATOM 768 O O . ASP A 1 98 ? 14.639 11.439 -21.922 1.00 89.19 98 ASP A O 1
ATOM 772 N N . ALA A 1 99 ? 13.587 10.746 -20.074 1.00 88.94 99 ALA A N 1
ATOM 773 C CA . ALA A 1 99 ? 14.233 11.696 -19.169 1.00 88.94 99 ALA A CA 1
ATOM 774 C C . ALA A 1 99 ? 15.647 11.273 -18.706 1.00 88.94 99 ALA A C 1
ATOM 776 O O . ALA A 1 99 ? 16.286 11.998 -17.940 1.00 88.94 99 ALA A O 1
ATOM 777 N N . GLY A 1 100 ? 16.146 10.097 -19.104 1.00 89.06 100 GLY A N 1
ATOM 778 C CA . GLY A 1 100 ? 17.459 9.582 -18.693 1.00 89.06 100 GLY A CA 1
ATOM 779 C C . GLY A 1 100 ? 17.554 9.177 -17.213 1.00 89.06 100 GLY A C 1
ATOM 780 O O . GLY A 1 100 ? 18.651 9.009 -16.677 1.00 89.06 100 GLY A O 1
ATOM 781 N N . LEU A 1 101 ? 16.421 8.982 -16.532 1.00 89.94 101 LEU A N 1
ATOM 782 C CA . LEU A 1 101 ? 16.324 8.739 -15.082 1.00 89.94 101 LEU A CA 1
ATOM 783 C C . LEU A 1 101 ? 16.509 7.262 -14.680 1.00 89.94 101 LEU A C 1
ATOM 785 O O . LEU A 1 101 ? 16.322 6.882 -13.524 1.00 89.94 101 LEU A O 1
ATOM 789 N N . ILE A 1 102 ? 16.888 6.403 -15.626 1.00 89.06 102 ILE A N 1
ATOM 790 C CA . ILE A 1 102 ? 17.045 4.952 -15.415 1.00 89.06 102 ILE A CA 1
ATOM 791 C C . ILE A 1 102 ? 18.496 4.577 -15.065 1.00 89.06 102 ILE A C 1
ATOM 793 O O . ILE A 1 102 ? 18.767 3.504 -14.519 1.00 89.06 102 ILE A O 1
ATOM 797 N N . ILE A 1 103 ? 19.449 5.469 -15.339 1.00 86.12 103 ILE A N 1
ATOM 798 C CA . ILE A 1 103 ? 20.882 5.187 -15.223 1.00 86.12 103 ILE A CA 1
ATOM 799 C C . ILE A 1 103 ? 21.262 4.877 -13.765 1.00 86.12 103 ILE A C 1
ATOM 801 O O . ILE A 1 103 ? 20.973 5.634 -12.838 1.00 86.12 103 ILE A O 1
ATOM 805 N N . GLY A 1 104 ? 21.934 3.737 -13.560 1.00 85.00 104 GLY A N 1
ATOM 806 C CA . GLY A 1 104 ? 22.398 3.290 -12.241 1.00 85.00 104 GLY A CA 1
ATOM 807 C C . GLY A 1 104 ? 21.299 2.734 -11.327 1.00 85.00 104 GLY A C 1
ATOM 808 O O . GLY A 1 104 ? 21.527 2.581 -10.125 1.00 85.00 104 GLY A O 1
ATOM 809 N N . LYS A 1 105 ? 20.108 2.443 -11.863 1.00 88.25 105 LYS A N 1
ATOM 810 C CA . LYS A 1 105 ? 18.990 1.836 -11.130 1.00 88.25 105 LYS A CA 1
ATOM 811 C C . LYS A 1 105 ? 18.693 0.431 -11.639 1.00 88.25 105 LYS A C 1
ATOM 813 O O . LYS A 1 105 ? 18.906 0.118 -12.809 1.00 88.25 105 LYS A O 1
ATOM 818 N N . SER A 1 106 ? 18.179 -0.421 -10.754 1.00 93.25 106 SER A N 1
ATOM 819 C CA . SER A 1 106 ? 17.649 -1.718 -11.167 1.00 93.25 106 SER A CA 1
ATOM 820 C C . SER A 1 106 ? 16.367 -1.508 -11.973 1.00 93.25 106 SER A C 1
ATOM 822 O O . SER A 1 106 ? 15.441 -0.835 -11.517 1.00 93.25 106 SER A O 1
ATOM 824 N N . ILE A 1 1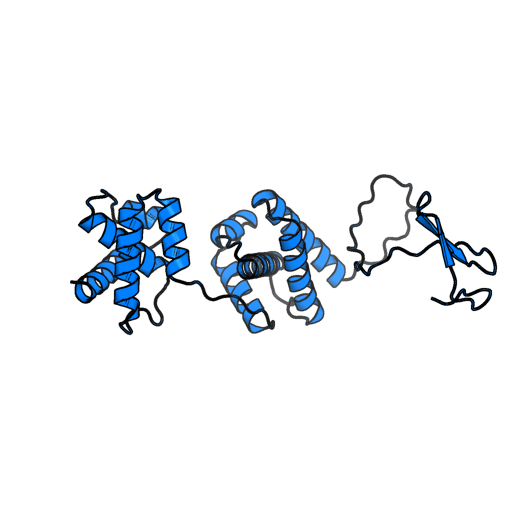07 ? 16.321 -2.103 -13.167 1.00 93.19 107 ILE A N 1
ATOM 825 C CA . ILE A 1 107 ? 15.141 -2.079 -14.038 1.00 93.19 107 ILE A CA 1
ATOM 826 C C . ILE A 1 107 ? 13.957 -2.753 -13.332 1.00 93.19 107 ILE A C 1
ATOM 828 O O . ILE A 1 107 ? 12.852 -2.223 -13.376 1.00 93.19 107 ILE A O 1
ATOM 832 N N . ASP A 1 108 ? 14.197 -3.854 -12.615 1.00 94.38 108 ASP A N 1
ATOM 833 C CA . ASP A 1 108 ? 13.182 -4.593 -11.855 1.00 94.38 108 ASP A CA 1
ATOM 834 C C . ASP A 1 108 ? 12.530 -3.725 -10.777 1.00 94.38 108 ASP A C 1
ATOM 836 O O . ASP A 1 108 ? 11.303 -3.680 -10.657 1.00 94.38 108 ASP A O 1
ATOM 840 N N . GLU A 1 109 ? 13.348 -2.999 -10.011 1.00 94.81 109 GLU A N 1
ATOM 841 C CA . GLU A 1 109 ? 12.877 -2.112 -8.946 1.00 94.81 109 GLU A CA 1
ATOM 842 C C . GLU A 1 109 ? 12.097 -0.923 -9.515 1.00 94.81 109 GLU A C 1
ATOM 844 O O . GLU A 1 109 ? 11.031 -0.583 -8.997 1.00 94.81 109 GLU A O 1
ATOM 849 N N . LEU A 1 110 ? 12.604 -0.309 -10.591 1.00 95.25 110 LEU A N 1
ATOM 850 C CA . LEU A 1 110 ? 11.949 0.817 -11.255 1.00 95.25 110 LEU A CA 1
ATOM 851 C C . LEU A 1 110 ? 10.618 0.414 -11.880 1.00 95.25 110 LEU A C 1
ATOM 853 O O . LEU A 1 110 ? 9.614 1.074 -11.623 1.00 95.25 110 LEU A O 1
ATOM 857 N N . MET A 1 111 ? 10.588 -0.674 -12.649 1.00 96.31 111 MET A N 1
ATOM 858 C CA . MET A 1 111 ? 9.368 -1.151 -13.299 1.00 96.31 111 MET A CA 1
ATOM 859 C C . MET A 1 111 ? 8.297 -1.495 -12.260 1.00 96.31 111 ME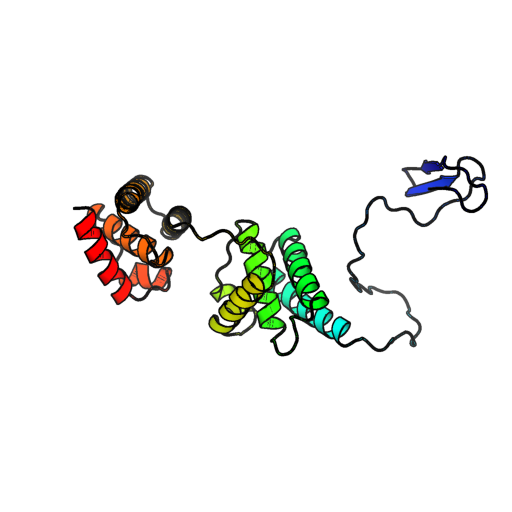T A C 1
ATOM 861 O O . MET A 1 111 ? 7.143 -1.098 -12.396 1.00 96.31 111 MET A O 1
ATOM 865 N N . SER A 1 112 ? 8.687 -2.144 -11.160 1.00 96.31 112 SER A N 1
ATOM 866 C CA . SER A 1 112 ? 7.770 -2.450 -10.053 1.00 96.31 112 SER A CA 1
ATOM 867 C C . SER A 1 112 ? 7.252 -1.197 -9.351 1.00 96.31 112 SER A C 1
ATOM 869 O O . SER A 1 112 ? 6.100 -1.159 -8.918 1.00 96.31 112 SER A O 1
ATOM 871 N N . GLY A 1 113 ? 8.080 -0.153 -9.257 1.00 95.38 113 GLY A N 1
ATOM 872 C CA . GLY A 1 113 ? 7.655 1.159 -8.780 1.00 95.38 113 GLY A CA 1
ATOM 873 C C . GLY A 1 113 ? 6.647 1.830 -9.717 1.00 95.38 113 GLY A C 1
ATOM 874 O O . GLY A 1 113 ? 5.637 2.352 -9.249 1.00 95.38 113 GLY A O 1
ATOM 875 N N . CYS A 1 114 ? 6.869 1.756 -11.033 1.00 95.50 114 CYS A N 1
ATOM 876 C CA . CYS A 1 114 ? 5.941 2.278 -12.044 1.00 95.50 114 CYS A CA 1
ATOM 877 C C . CYS A 1 114 ? 4.575 1.592 -11.934 1.00 95.50 114 CYS A C 1
ATOM 879 O O . CYS A 1 114 ? 3.555 2.274 -11.842 1.00 95.50 114 CYS A O 1
ATOM 881 N N . VAL A 1 115 ? 4.564 0.257 -11.816 1.00 96.12 115 VAL A N 1
ATOM 882 C CA . VAL A 1 115 ? 3.336 -0.524 -11.600 1.00 96.12 115 VAL A CA 1
ATOM 883 C C . VAL A 1 115 ? 2.613 -0.089 -10.337 1.00 96.12 115 VAL A C 1
ATOM 885 O O . VAL A 1 115 ? 1.416 0.189 -10.364 1.00 96.12 115 VAL A O 1
ATOM 888 N N . HIS A 1 116 ? 3.330 0.007 -9.220 1.00 94.56 116 HIS A N 1
ATOM 889 C CA . HIS A 1 116 ? 2.728 0.408 -7.956 1.00 94.56 116 HIS A CA 1
ATOM 890 C C . HIS A 1 116 ? 2.119 1.821 -8.018 1.00 94.56 116 HIS A C 1
ATOM 892 O O . HIS A 1 116 ? 1.047 2.052 -7.458 1.00 94.56 116 HIS A O 1
ATOM 898 N N . ILE A 1 117 ? 2.768 2.759 -8.712 1.00 93.88 117 ILE A N 1
ATOM 899 C CA . ILE A 1 117 ? 2.274 4.129 -8.895 1.00 93.88 117 ILE A CA 1
ATOM 900 C C . ILE A 1 117 ? 1.034 4.160 -9.792 1.00 93.88 117 ILE A C 1
ATOM 902 O O . ILE A 1 117 ? 0.036 4.761 -9.391 1.00 93.88 117 ILE A O 1
ATOM 906 N N . ALA A 1 118 ? 1.056 3.481 -10.943 1.00 94.44 118 ALA A N 1
ATOM 907 C CA . ALA A 1 118 ? -0.100 3.370 -11.837 1.00 94.44 118 ALA A CA 1
ATOM 908 C C . ALA A 1 118 ? -1.319 2.792 -11.100 1.00 94.44 118 ALA A C 1
ATOM 910 O O . ALA A 1 118 ? -2.401 3.379 -11.085 1.00 94.44 118 ALA A O 1
ATOM 911 N N . CYS A 1 119 ? -1.104 1.699 -10.368 1.00 93.06 119 CYS A N 1
ATOM 912 C CA . CYS A 1 119 ? -2.119 1.046 -9.548 1.00 93.06 119 CYS A CA 1
ATOM 913 C C . CYS A 1 119 ? -2.694 1.984 -8.473 1.00 93.06 119 CYS A C 1
ATOM 915 O O . CYS A 1 119 ? -3.910 2.063 -8.291 1.00 93.06 119 CYS A O 1
ATOM 917 N N . LYS A 1 120 ? -1.839 2.760 -7.793 1.00 89.25 120 LYS A N 1
ATOM 918 C CA . LYS A 1 120 ? -2.294 3.756 -6.813 1.00 89.25 120 LYS A CA 1
ATOM 919 C C . LYS A 1 120 ? -3.112 4.882 -7.438 1.00 89.25 120 LYS A C 1
ATOM 921 O O . LYS A 1 120 ? -4.094 5.298 -6.833 1.00 89.25 120 LYS A O 1
ATOM 926 N N . LYS A 1 121 ? -2.738 5.370 -8.622 1.00 90.06 121 LYS A N 1
ATOM 927 C CA . LYS A 1 121 ? -3.497 6.410 -9.339 1.00 90.06 121 LYS A CA 1
ATOM 928 C C . LYS A 1 121 ? -4.889 5.929 -9.741 1.00 90.06 121 LYS A C 1
ATOM 930 O O . LYS A 1 121 ? -5.846 6.689 -9.647 1.00 90.06 121 LYS A O 1
ATOM 935 N N . ALA A 1 122 ? -5.005 4.665 -10.131 1.00 89.50 122 ALA A N 1
ATOM 936 C CA . ALA A 1 122 ? -6.260 4.052 -10.549 1.00 89.50 122 ALA A CA 1
ATOM 937 C C . ALA A 1 122 ? -7.153 3.570 -9.388 1.00 89.50 122 ALA A C 1
ATOM 939 O O . ALA A 1 122 ? -8.140 2.881 -9.633 1.00 89.50 122 ALA A O 1
ATOM 940 N N . ASN A 1 123 ? -6.815 3.882 -8.127 1.00 83.94 123 ASN A N 1
ATOM 941 C CA . ASN A 1 123 ? -7.485 3.338 -6.936 1.00 83.94 123 ASN A CA 1
ATOM 942 C C . ASN A 1 123 ? -7.550 1.797 -6.918 1.00 83.94 123 ASN A C 1
ATOM 944 O O . ASN A 1 123 ? -8.477 1.208 -6.363 1.00 83.94 123 ASN A O 1
ATOM 948 N N . PHE A 1 124 ? -6.536 1.142 -7.487 1.00 85.56 124 PHE A N 1
ATOM 949 C CA . PHE A 1 124 ? -6.336 -0.304 -7.443 1.00 85.56 124 PHE A CA 1
ATOM 950 C C . PHE A 1 124 ? -5.086 -0.609 -6.600 1.00 85.56 124 PHE A C 1
ATOM 952 O O . PHE A 1 124 ? -4.051 -0.986 -7.142 1.00 85.56 124 PHE A O 1
ATOM 959 N N . PRO A 1 125 ? -5.092 -0.352 -5.278 1.00 78.06 125 PRO A N 1
ATOM 960 C CA . PRO A 1 125 ? -3.876 -0.427 -4.481 1.00 78.06 125 PRO A CA 1
ATOM 961 C C . PRO A 1 125 ? -3.358 -1.866 -4.387 1.00 78.06 125 PRO A C 1
ATOM 963 O O . PRO A 1 125 ? -4.079 -2.785 -4.005 1.00 78.06 125 PRO A O 1
ATOM 966 N N . ILE A 1 126 ? -2.073 -2.035 -4.691 1.00 86.50 126 ILE A N 1
ATOM 967 C CA . ILE A 1 126 ? -1.350 -3.299 -4.547 1.00 86.50 126 ILE A CA 1
ATOM 968 C C . ILE A 1 126 ? -0.355 -3.167 -3.404 1.00 86.50 126 ILE A C 1
ATOM 970 O O . ILE A 1 126 ? 0.368 -2.172 -3.304 1.00 86.50 126 ILE A O 1
ATOM 974 N N . ASP A 1 127 ? -0.274 -4.198 -2.568 1.00 85.56 127 ASP A N 1
ATOM 975 C CA . ASP A 1 127 ? 0.728 -4.262 -1.513 1.00 85.56 127 ASP A CA 1
ATOM 976 C C . ASP A 1 127 ? 2.141 -4.341 -2.106 1.00 85.56 127 ASP A C 1
ATOM 978 O O . ASP A 1 127 ? 2.475 -5.235 -2.886 1.00 85.56 127 ASP A O 1
ATOM 982 N N . VAL A 1 128 ? 3.022 -3.447 -1.650 1.00 90.56 128 VAL A N 1
ATOM 983 C CA . VAL A 1 128 ? 4.447 -3.432 -2.035 1.00 90.56 128 VAL A CA 1
ATOM 984 C C . VAL A 1 128 ? 5.127 -4.778 -1.747 1.00 90.56 128 VAL A C 1
ATOM 986 O O . VAL A 1 128 ? 6.049 -5.169 -2.457 1.00 90.56 128 VAL A O 1
ATOM 989 N N . ILE A 1 129 ? 4.665 -5.504 -0.724 1.00 89.19 129 ILE A N 1
ATOM 990 C CA . ILE A 1 129 ? 5.170 -6.839 -0.371 1.00 89.19 129 ILE A CA 1
ATOM 991 C C . ILE A 1 129 ? 4.846 -7.854 -1.475 1.00 89.19 129 ILE A C 1
ATOM 993 O O . ILE A 1 129 ? 5.708 -8.647 -1.838 1.00 89.19 129 ILE A O 1
ATOM 997 N N . SER A 1 130 ? 3.643 -7.810 -2.046 1.00 89.56 130 SER A N 1
ATOM 998 C CA . SER A 1 130 ? 3.246 -8.709 -3.136 1.00 89.56 130 SER A CA 1
ATOM 999 C C . SER A 1 130 ? 4.104 -8.487 -4.382 1.00 89.56 130 SER A C 1
ATOM 1001 O O . SER A 1 130 ? 4.536 -9.447 -5.020 1.00 89.56 130 SER A O 1
ATOM 1003 N N . LEU A 1 131 ? 4.425 -7.226 -4.690 1.00 93.50 131 LEU A N 1
ATOM 1004 C CA . LEU A 1 131 ? 5.358 -6.886 -5.768 1.00 93.50 131 LEU A CA 1
ATOM 1005 C C . LEU A 1 131 ? 6.774 -7.391 -5.471 1.00 93.50 131 LEU A C 1
ATOM 1007 O O . LEU A 1 131 ? 7.375 -8.030 -6.327 1.00 93.50 131 LEU A O 1
ATOM 1011 N N . ALA A 1 132 ? 7.267 -7.171 -4.250 1.00 93.50 132 ALA A N 1
ATOM 1012 C CA . ALA A 1 132 ? 8.576 -7.630 -3.782 1.00 93.50 132 ALA A CA 1
ATOM 1013 C C . ALA A 1 132 ? 8.758 -9.147 -3.933 1.00 93.50 132 ALA A C 1
ATOM 1015 O O . ALA A 1 132 ? 9.762 -9.591 -4.483 1.00 93.50 132 ALA A O 1
ATOM 1016 N N . ILE A 1 133 ? 7.752 -9.930 -3.531 1.00 92.00 133 ILE A N 1
ATOM 1017 C CA . ILE A 1 133 ? 7.743 -11.391 -3.696 1.00 92.00 133 ILE A CA 1
ATOM 1018 C C . ILE A 1 133 ? 7.755 -11.772 -5.181 1.00 92.00 133 ILE A C 1
ATOM 1020 O O . ILE A 1 133 ? 8.472 -12.681 -5.587 1.00 92.00 133 ILE A O 1
ATOM 1024 N N . THR A 1 134 ? 6.985 -11.064 -6.010 1.00 93.06 134 THR A N 1
ATOM 1025 C CA . THR A 1 134 ? 6.851 -11.377 -7.440 1.00 93.06 134 THR A CA 1
ATOM 1026 C C . THR A 1 134 ? 8.174 -11.240 -8.193 1.00 93.06 134 THR A C 1
ATOM 1028 O O . THR A 1 134 ? 8.473 -12.065 -9.061 1.00 93.06 134 THR A O 1
ATOM 1031 N N . ILE A 1 135 ? 8.964 -10.217 -7.861 1.00 92.06 135 ILE A N 1
ATOM 1032 C CA . ILE A 1 135 ? 10.237 -9.900 -8.526 1.00 92.06 135 ILE A CA 1
ATOM 1033 C C . ILE A 1 135 ? 11.474 -10.408 -7.774 1.00 92.06 135 ILE A C 1
ATOM 1035 O O . ILE A 1 135 ? 12.583 -10.199 -8.254 1.00 92.06 135 ILE A O 1
ATOM 1039 N N . ASP A 1 136 ? 11.289 -11.054 -6.620 1.00 92.38 136 ASP A N 1
ATOM 1040 C CA . ASP A 1 136 ? 12.362 -11.522 -5.733 1.00 92.38 136 ASP A CA 1
ATOM 1041 C C . ASP A 1 136 ? 13.339 -10.399 -5.321 1.00 92.38 136 ASP A C 1
ATOM 1043 O O . ASP A 1 136 ? 14.553 -10.449 -5.535 1.00 92.38 136 ASP A O 1
ATOM 1047 N N . LYS A 1 137 ? 12.780 -9.312 -4.776 1.00 92.81 137 LYS A N 1
ATOM 1048 C CA . LYS A 1 137 ? 13.532 -8.150 -4.272 1.00 92.81 137 LYS A CA 1
ATOM 1049 C C . LYS A 1 137 ? 13.016 -7.705 -2.916 1.00 92.81 137 LYS A C 1
ATOM 1051 O O . LYS A 1 137 ? 11.883 -7.980 -2.533 1.00 92.81 137 LYS A O 1
ATOM 1056 N N . ASP A 1 138 ? 13.818 -6.905 -2.224 1.00 92.50 138 ASP A N 1
ATOM 1057 C CA . ASP A 1 138 ? 13.412 -6.306 -0.960 1.00 92.50 138 ASP A CA 1
ATOM 1058 C C . ASP A 1 138 ? 12.320 -5.243 -1.137 1.00 92.50 138 ASP A C 1
ATOM 1060 O O . ASP A 1 138 ? 12.392 -4.356 -1.993 1.00 92.50 138 ASP A O 1
ATOM 1064 N N . LYS A 1 139 ? 11.353 -5.229 -0.211 1.00 92.06 139 LYS A N 1
ATOM 1065 C CA . LYS A 1 139 ? 10.312 -4.182 -0.139 1.00 92.06 139 LYS A CA 1
ATOM 1066 C C . LYS A 1 139 ? 10.892 -2.765 -0.055 1.00 92.06 139 LYS A C 1
ATOM 1068 O O . LYS A 1 139 ? 10.260 -1.795 -0.480 1.00 92.06 139 LYS A O 1
ATOM 1073 N N . GLU A 1 140 ? 12.077 -2.629 0.541 1.00 92.31 140 GLU A N 1
ATOM 1074 C CA . GLU A 1 140 ? 12.757 -1.346 0.701 1.00 92.31 140 GLU A CA 1
ATOM 1075 C C . GLU A 1 140 ? 13.269 -0.813 -0.631 1.00 92.31 140 GLU A C 1
ATOM 1077 O O . GLU A 1 140 ? 13.224 0.396 -0.854 1.00 92.31 140 GLU A O 1
ATOM 1082 N N . ALA A 1 141 ? 13.698 -1.702 -1.525 1.00 91.75 141 ALA A N 1
ATOM 1083 C CA . ALA A 1 141 ? 14.164 -1.348 -2.854 1.00 91.75 141 ALA A CA 1
ATOM 1084 C C . ALA A 1 141 ? 13.021 -0.754 -3.692 1.00 91.75 141 ALA A C 1
ATOM 1086 O O . ALA A 1 141 ? 13.125 0.375 -4.172 1.00 91.75 141 ALA A O 1
ATOM 1087 N N . ILE A 1 142 ? 11.862 -1.422 -3.720 1.00 93.62 142 ILE A N 1
ATOM 1088 C CA . ILE A 1 142 ? 10.654 -0.909 -4.394 1.00 93.62 142 ILE A CA 1
ATOM 1089 C C . ILE A 1 142 ? 10.183 0.399 -3.747 1.00 93.62 142 ILE A C 1
ATOM 1091 O O . ILE A 1 142 ? 9.802 1.347 -4.428 1.00 93.62 142 ILE A O 1
ATOM 1095 N N . SER A 1 143 ? 10.250 0.506 -2.418 1.00 91.75 143 SER A N 1
ATOM 1096 C CA . SER A 1 143 ? 9.883 1.739 -1.711 1.00 91.75 143 SER A CA 1
ATOM 1097 C C . SER A 1 143 ? 10.805 2.916 -2.052 1.00 91.75 143 SER A C 1
ATOM 1099 O O . SER A 1 143 ? 10.337 4.054 -2.140 1.00 91.75 143 SER A O 1
ATOM 1101 N N . LYS A 1 144 ? 12.106 2.668 -2.251 1.00 92.94 144 LYS A N 1
ATOM 1102 C CA . LYS A 1 144 ? 13.068 3.672 -2.730 1.00 92.94 144 LYS A CA 1
ATOM 1103 C C . LYS A 1 144 ? 12.767 4.063 -4.177 1.00 92.94 144 LYS A C 1
ATOM 1105 O O . LYS A 1 144 ? 12.740 5.259 -4.459 1.00 92.94 144 LYS A O 1
ATOM 1110 N N . ALA A 1 145 ? 12.471 3.095 -5.046 1.00 93.75 145 ALA A N 1
ATOM 1111 C CA . ALA A 1 145 ? 12.069 3.345 -6.430 1.00 93.75 145 ALA A CA 1
ATOM 1112 C C . ALA A 1 145 ? 10.786 4.188 -6.506 1.00 93.75 145 ALA A C 1
ATOM 1114 O O . ALA A 1 145 ? 10.777 5.214 -7.171 1.00 93.75 145 ALA A O 1
ATOM 1115 N N . ASN A 1 146 ? 9.752 3.859 -5.729 1.00 91.94 146 ASN A N 1
ATOM 1116 C CA . ASN A 1 146 ? 8.516 4.645 -5.641 1.00 91.94 146 ASN A CA 1
ATOM 1117 C C . ASN A 1 146 ? 8.778 6.117 -5.295 1.00 91.94 146 ASN A C 1
ATOM 1119 O O . ASN A 1 146 ? 8.292 7.018 -5.972 1.00 91.94 146 ASN A O 1
ATOM 1123 N N . LYS A 1 147 ? 9.568 6.371 -4.244 1.00 91.44 147 LYS A N 1
ATOM 1124 C CA . LYS A 1 147 ? 9.931 7.739 -3.840 1.00 91.44 147 LYS A CA 1
ATOM 1125 C C . LYS A 1 147 ? 10.735 8.452 -4.920 1.00 91.44 147 LYS A C 1
ATOM 1127 O O . LYS A 1 147 ? 10.564 9.650 -5.107 1.00 91.44 147 LYS A O 1
ATOM 1132 N N . TYR A 1 148 ? 11.623 7.725 -5.592 1.00 93.50 148 TYR A N 1
ATOM 1133 C CA . TYR A 1 148 ? 12.420 8.257 -6.686 1.00 93.50 148 TYR A CA 1
ATOM 1134 C C . TYR A 1 148 ? 11.534 8.674 -7.863 1.00 93.50 148 TYR A C 1
ATOM 1136 O O . TYR A 1 148 ? 11.660 9.800 -8.327 1.00 93.50 148 TYR A O 1
ATOM 1144 N N . ILE A 1 149 ? 10.602 7.826 -8.292 1.00 93.25 149 ILE A N 1
ATOM 1145 C CA . ILE A 1 149 ? 9.693 8.134 -9.399 1.00 93.25 149 ILE A CA 1
ATOM 1146 C C . ILE A 1 149 ? 8.830 9.344 -9.035 1.00 93.25 149 ILE A C 1
ATOM 1148 O O . ILE A 1 149 ? 8.882 10.341 -9.740 1.00 93.25 149 ILE A O 1
ATOM 1152 N N . ILE A 1 150 ? 8.148 9.331 -7.884 1.00 91.44 150 ILE A N 1
ATOM 1153 C CA . ILE A 1 150 ? 7.296 10.453 -7.437 1.00 91.44 150 ILE A CA 1
ATOM 1154 C C . ILE A 1 150 ? 8.079 11.771 -7.337 1.00 91.44 150 ILE A C 1
ATOM 1156 O O . ILE A 1 150 ? 7.529 12.837 -7.576 1.00 91.44 150 ILE A O 1
ATOM 1160 N N . LYS A 1 151 ? 9.364 11.723 -6.966 1.00 90.31 151 LYS A N 1
ATOM 1161 C CA . LYS A 1 151 ? 10.196 12.929 -6.860 1.00 90.31 151 LYS A CA 1
ATOM 1162 C C . LYS A 1 151 ? 10.600 13.497 -8.224 1.00 90.31 151 LYS A C 1
ATOM 1164 O O . LYS A 1 151 ? 10.764 14.707 -8.330 1.00 90.31 151 LYS A O 1
ATOM 1169 N N . ASN A 1 152 ? 10.839 12.640 -9.215 1.00 88.12 152 ASN A N 1
ATOM 1170 C CA . ASN A 1 152 ? 11.393 13.045 -10.513 1.00 88.12 152 ASN A CA 1
ATOM 1171 C C . ASN A 1 152 ? 10.357 13.063 -11.646 1.00 88.12 152 ASN A C 1
ATOM 1173 O O . ASN A 1 152 ? 10.702 13.393 -12.774 1.00 88.12 152 ASN A O 1
ATOM 1177 N N . THR A 1 153 ? 9.109 12.703 -11.359 1.00 86.00 153 THR A N 1
ATOM 1178 C CA . THR A 1 153 ? 7.991 12.736 -12.306 1.00 86.00 153 THR A CA 1
ATOM 1179 C C . THR A 1 153 ? 6.868 13.584 -11.726 1.00 86.00 153 THR A C 1
ATOM 1181 O O . THR A 1 153 ? 6.753 13.727 -10.510 1.00 86.00 153 THR A O 1
ATOM 1184 N N . GLU A 1 154 ? 6.004 14.127 -12.579 1.00 83.38 154 GLU A N 1
ATOM 1185 C CA . GLU A 1 154 ? 4.848 14.934 -12.157 1.00 83.38 154 GLU A CA 1
ATOM 1186 C C . GLU A 1 154 ? 3.647 14.077 -11.713 1.00 83.38 154 GLU A C 1
ATOM 1188 O O . GLU A 1 154 ? 2.491 14.510 -11.737 1.00 83.38 154 GLU A O 1
ATOM 1193 N N . GLU A 1 155 ? 3.905 12.834 -11.305 1.00 82.38 155 GLU A N 1
ATOM 1194 C CA . GLU A 1 155 ? 2.871 11.868 -10.967 1.00 82.38 155 GLU A CA 1
ATOM 1195 C C . GLU A 1 155 ? 2.120 12.263 -9.690 1.00 82.38 155 GLU A C 1
ATOM 1197 O O . GLU A 1 155 ? 2.640 12.220 -8.570 1.00 82.38 155 GLU A O 1
ATOM 1202 N N . LYS A 1 156 ? 0.840 12.613 -9.847 1.00 82.31 156 LYS A N 1
ATOM 1203 C CA . LYS A 1 156 ? -0.060 12.939 -8.734 1.00 82.31 156 LYS A CA 1
ATOM 1204 C C . LYS A 1 156 ? -0.598 11.661 -8.103 1.00 82.31 156 LYS A C 1
ATOM 1206 O O . LYS A 1 156 ? -1.675 11.182 -8.451 1.00 82.31 156 LYS A O 1
ATOM 1211 N N . VAL A 1 157 ? 0.157 11.108 -7.159 1.00 83.69 157 VAL A N 1
ATOM 1212 C CA . VAL A 1 157 ? -0.267 9.926 -6.398 1.00 83.69 157 VAL A CA 1
ATOM 1213 C C . VAL A 1 157 ? -1.178 10.347 -5.240 1.00 83.69 157 VAL A C 1
ATOM 1215 O O . VAL A 1 157 ? -0.764 11.173 -4.420 1.00 83.69 157 VAL A O 1
ATOM 1218 N N . PRO A 1 158 ? -2.398 9.787 -5.123 1.00 81.62 158 PRO A N 1
ATOM 1219 C CA . PRO A 1 158 ? -3.284 10.105 -4.012 1.00 81.62 158 PRO A CA 1
ATOM 1220 C C . PRO A 1 158 ? -2.669 9.662 -2.679 1.00 81.62 158 PRO A C 1
ATOM 1222 O O . PRO A 1 158 ? -2.069 8.588 -2.560 1.00 81.62 158 PRO A O 1
ATOM 1225 N N . LEU A 1 159 ? -2.818 10.506 -1.657 1.00 80.38 159 LEU A N 1
ATOM 1226 C CA . LEU A 1 159 ? -2.418 10.162 -0.296 1.00 80.38 159 LEU A CA 1
ATOM 1227 C C . LEU A 1 159 ? -3.390 9.133 0.280 1.00 80.38 159 LEU A C 1
ATOM 1229 O O . LEU A 1 159 ? -4.605 9.299 0.186 1.00 80.38 159 LEU A O 1
ATOM 1233 N N . GLU A 1 160 ? -2.842 8.105 0.925 1.00 81.75 160 GLU A N 1
ATOM 1234 C CA . GLU A 1 160 ? -3.628 7.055 1.572 1.00 81.75 160 GLU A CA 1
ATOM 1235 C C . GLU A 1 160 ? -4.456 7.642 2.723 1.00 81.75 160 GLU A C 1
ATOM 1237 O O . GLU A 1 160 ? -3.905 8.174 3.694 1.00 81.75 160 GLU A O 1
ATOM 1242 N N . GLN A 1 161 ? -5.783 7.559 2.606 1.00 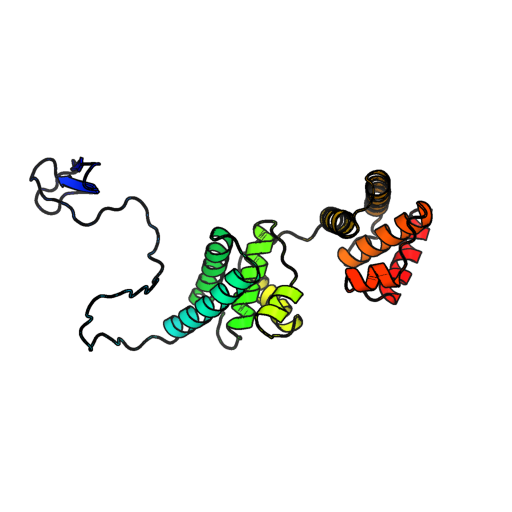85.81 161 GLN A N 1
ATOM 1243 C CA . GLN A 1 161 ? -6.699 8.030 3.639 1.00 85.81 161 GLN A CA 1
ATOM 1244 C C . GLN A 1 161 ? -6.917 6.951 4.702 1.00 85.81 161 GLN A C 1
ATOM 1246 O O . GLN A 1 161 ? -6.956 5.751 4.425 1.00 85.81 161 GLN A O 1
ATOM 1251 N N . ILE A 1 162 ? -7.095 7.386 5.952 1.00 90.50 162 ILE A N 1
ATOM 1252 C CA . ILE A 1 162 ? -7.353 6.475 7.078 1.00 90.50 162 ILE A CA 1
ATOM 1253 C C . ILE A 1 162 ? -8.723 5.797 6.910 1.00 90.50 162 ILE A C 1
ATOM 1255 O O . ILE A 1 162 ? -8.884 4.639 7.281 1.00 90.50 162 ILE A O 1
ATOM 1259 N N . GLU A 1 163 ? -9.699 6.494 6.324 1.00 91.25 163 GLU A N 1
ATOM 1260 C CA . GLU A 1 163 ? -11.016 5.952 5.966 1.00 91.25 163 GLU A CA 1
ATOM 1261 C C . GLU A 1 163 ? -10.935 4.717 5.072 1.00 91.25 163 GLU A C 1
ATOM 1263 O O . GLU A 1 163 ? -11.546 3.686 5.376 1.00 91.25 163 GLU A O 1
ATOM 1268 N N . ASP A 1 164 ? -10.176 4.827 3.984 1.00 87.88 164 ASP A N 1
ATOM 1269 C CA . ASP A 1 164 ? -10.050 3.769 2.987 1.00 87.88 164 ASP A CA 1
ATOM 1270 C C . ASP A 1 164 ? -9.368 2.560 3.622 1.00 87.88 164 ASP A C 1
ATOM 1272 O O . ASP A 1 164 ? -9.854 1.431 3.516 1.00 87.88 164 ASP A O 1
ATOM 1276 N N . LYS A 1 165 ? -8.313 2.812 4.408 1.00 89.00 165 LYS A N 1
ATOM 1277 C CA . LYS A 1 165 ? -7.578 1.750 5.094 1.00 89.00 165 LYS A CA 1
ATOM 1278 C C . LYS A 1 165 ? -8.409 1.051 6.163 1.00 89.00 165 LYS A C 1
ATOM 1280 O O . LYS A 1 165 ? -8.350 -0.170 6.290 1.00 89.00 165 LYS A O 1
ATOM 1285 N N . LEU A 1 166 ? -9.218 1.790 6.920 1.00 92.31 166 LEU A N 1
ATOM 1286 C CA . LEU A 1 166 ? -10.182 1.195 7.844 1.00 92.31 166 LEU A CA 1
ATOM 1287 C C . LEU A 1 166 ? -11.175 0.299 7.103 1.00 92.31 166 LEU A C 1
ATOM 1289 O O . LEU A 1 166 ? -11.437 -0.812 7.557 1.00 92.31 166 LEU A O 1
ATOM 1293 N N . THR A 1 167 ? -11.708 0.762 5.974 1.00 89.94 167 THR A N 1
ATOM 1294 C CA . THR A 1 167 ? -12.683 0.010 5.174 1.00 89.94 167 THR A CA 1
ATOM 1295 C C . THR A 1 167 ? -12.083 -1.293 4.650 1.00 89.94 167 THR A C 1
ATOM 1297 O O . THR A 1 167 ? -12.671 -2.358 4.846 1.00 89.94 167 THR A O 1
ATOM 1300 N N . GLU A 1 168 ? -10.877 -1.234 4.086 1.00 87.94 168 GLU A N 1
ATOM 1301 C CA . GLU A 1 168 ? -10.105 -2.406 3.658 1.00 87.94 168 GLU A CA 1
ATOM 1302 C C . GLU A 1 168 ? -9.926 -3.409 4.807 1.00 87.94 168 GLU A C 1
ATOM 1304 O O . GLU A 1 168 ? -10.207 -4.600 4.663 1.00 87.94 168 GLU A O 1
ATOM 1309 N N . ILE A 1 169 ? -9.528 -2.926 5.986 1.00 91.25 169 ILE A N 1
ATOM 1310 C CA . ILE A 1 169 ? -9.339 -3.754 7.179 1.00 91.25 169 ILE A CA 1
ATOM 1311 C C . ILE A 1 169 ? -10.664 -4.392 7.623 1.00 91.25 169 ILE A C 1
ATOM 1313 O O . ILE A 1 169 ? -10.692 -5.581 7.943 1.00 91.25 169 ILE A O 1
ATOM 1317 N N . PHE A 1 170 ? -11.779 -3.659 7.618 1.00 90.81 170 PHE A N 1
ATOM 1318 C CA . PHE A 1 170 ? -13.083 -4.219 7.989 1.00 90.81 170 PHE A CA 1
ATOM 1319 C C . PHE A 1 170 ? -13.520 -5.350 7.065 1.00 90.81 170 PHE A C 1
ATOM 1321 O O . PHE A 1 170 ? -14.043 -6.357 7.552 1.00 90.81 170 PHE A O 1
ATOM 1328 N N . ILE A 1 171 ? -13.266 -5.205 5.764 1.00 89.94 171 ILE A N 1
ATOM 1329 C CA . ILE A 1 171 ? -13.515 -6.249 4.769 1.00 89.94 171 ILE A CA 1
ATOM 1330 C C . I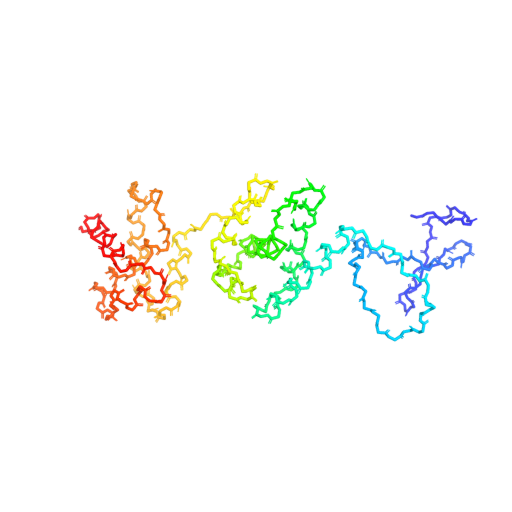LE A 1 171 ? -12.603 -7.451 5.043 1.00 89.94 171 ILE A C 1
ATOM 1332 O O . ILE A 1 171 ? -13.088 -8.581 5.123 1.00 89.94 171 ILE A O 1
ATOM 1336 N N . LYS A 1 172 ? -11.306 -7.213 5.280 1.00 89.88 172 LYS A N 1
ATOM 1337 C CA . LYS A 1 172 ? -10.308 -8.260 5.552 1.00 89.88 172 LYS A CA 1
ATOM 1338 C C . LYS A 1 172 ? -10.658 -9.109 6.781 1.00 89.88 172 LYS A C 1
ATOM 1340 O O . LYS A 1 172 ? -10.536 -10.328 6.730 1.00 89.88 172 LYS A O 1
ATOM 1345 N N . PHE A 1 173 ? -11.148 -8.486 7.854 1.00 90.88 173 PHE A N 1
ATOM 1346 C CA . PHE A 1 173 ? -11.573 -9.166 9.088 1.00 90.88 173 PHE A CA 1
ATOM 1347 C C . PHE A 1 173 ? -13.051 -9.594 9.097 1.00 90.88 173 PHE A C 1
ATOM 1349 O O . PHE A 1 173 ? -13.521 -10.126 10.101 1.00 90.88 173 PHE A O 1
ATOM 1356 N N . ARG A 1 174 ? -13.798 -9.369 8.004 1.00 90.44 174 ARG A N 1
ATOM 1357 C CA . ARG A 1 174 ? -15.224 -9.729 7.859 1.00 90.44 174 ARG A CA 1
ATOM 1358 C C . ARG A 1 174 ? -16.096 -9.253 9.029 1.00 90.44 174 ARG A C 1
ATOM 1360 O O . ARG A 1 174 ? -16.947 -9.984 9.539 1.00 90.44 174 ARG A O 1
ATOM 1367 N N . LEU A 1 175 ? -15.877 -8.020 9.483 1.00 89.38 175 LEU A N 1
ATOM 1368 C CA . LEU A 1 175 ? -16.586 -7.487 10.646 1.00 89.38 175 LEU A CA 1
ATOM 1369 C C . LEU A 1 175 ? -18.011 -7.028 10.322 1.00 89.38 175 LEU A C 1
ATOM 1371 O O . LEU A 1 175 ? -18.319 -6.553 9.233 1.00 89.38 175 LEU A O 1
ATOM 1375 N N . LYS A 1 176 ? -18.892 -7.117 11.325 1.00 91.06 176 LYS A N 1
ATOM 1376 C CA . LYS A 1 176 ? -20.287 -6.661 11.221 1.00 91.06 176 LYS A CA 1
ATOM 1377 C C . LYS A 1 176 ? -20.359 -5.139 11.036 1.00 91.06 176 LYS A C 1
ATOM 1379 O O . LYS A 1 176 ? -19.622 -4.396 11.686 1.00 91.06 176 LYS A O 1
ATOM 1384 N N . ALA A 1 177 ? -21.355 -4.667 10.284 1.00 90.06 177 ALA A N 1
ATOM 1385 C CA . ALA A 1 177 ? -21.571 -3.241 10.000 1.00 90.06 177 ALA A CA 1
ATOM 1386 C C . ALA A 1 177 ? -21.620 -2.346 11.257 1.00 90.06 177 ALA A C 1
ATOM 1388 O O . ALA A 1 177 ? -21.085 -1.240 11.260 1.00 90.06 177 ALA A O 1
ATOM 1389 N N . ARG A 1 178 ? -22.192 -2.837 12.369 1.00 91.25 178 ARG A N 1
ATOM 1390 C CA . ARG A 1 178 ? -22.228 -2.100 13.650 1.00 91.25 178 ARG A CA 1
ATOM 1391 C C . ARG A 1 178 ? -20.832 -1.797 14.212 1.00 91.25 178 ARG A C 1
ATOM 1393 O O . ARG A 1 178 ? -20.653 -0.758 14.843 1.00 91.25 178 ARG A O 1
ATOM 1400 N N . ALA A 1 179 ? -19.867 -2.697 14.018 1.00 92.50 179 ALA A N 1
ATOM 1401 C CA . ALA A 1 179 ? -18.487 -2.490 14.451 1.00 92.50 179 ALA A CA 1
ATOM 1402 C C . ALA A 1 179 ? -17.781 -1.472 13.545 1.00 92.50 179 ALA A C 1
ATOM 1404 O O . ALA A 1 179 ? -17.202 -0.515 14.052 1.00 92.50 179 ALA A O 1
ATOM 1405 N N . ALA A 1 180 ? -17.925 -1.610 12.223 1.00 91.94 180 ALA A N 1
ATOM 1406 C CA . ALA A 1 180 ? -17.378 -0.653 11.259 1.00 91.94 180 ALA A CA 1
ATOM 1407 C C . ALA A 1 180 ? -17.910 0.774 11.493 1.00 91.94 180 ALA A C 1
ATOM 1409 O O . ALA A 1 180 ? -17.141 1.734 11.534 1.00 91.94 180 ALA A O 1
ATOM 1410 N N . TRP A 1 181 ? -19.214 0.918 11.758 1.00 93.38 181 TRP A N 1
ATOM 1411 C CA . TRP A 1 181 ? -19.821 2.209 12.093 1.00 93.38 181 TRP A CA 1
ATOM 1412 C C . TRP A 1 181 ? -19.220 2.828 13.359 1.00 93.38 181 TRP A C 1
ATOM 1414 O O . TRP A 1 181 ? -18.925 4.025 13.397 1.00 93.38 181 TRP A O 1
ATOM 1424 N N . TYR A 1 182 ? -19.005 2.015 14.398 1.00 93.38 182 TYR A N 1
ATOM 1425 C CA . TYR A 1 182 ? -18.393 2.484 15.638 1.00 93.38 182 TYR A CA 1
ATOM 1426 C C . TYR A 1 182 ? -16.961 2.976 15.405 1.00 93.38 182 TYR A C 1
ATOM 1428 O O . TYR A 1 182 ? -16.613 4.074 15.835 1.00 93.38 182 TYR A O 1
ATOM 1436 N N . ALA A 1 183 ? -16.156 2.215 14.669 1.00 94.44 183 ALA A N 1
ATOM 1437 C CA . ALA A 1 183 ? -14.795 2.603 14.326 1.00 94.44 183 ALA A CA 1
ATOM 1438 C C . ALA A 1 183 ? -14.729 3.901 13.511 1.00 94.44 183 ALA A C 1
ATOM 1440 O O . ALA A 1 183 ? -13.912 4.774 13.800 1.00 94.44 183 ALA A O 1
ATOM 1441 N N . MET A 1 184 ? -15.633 4.077 12.545 1.00 94.31 184 MET A N 1
ATOM 1442 C CA . MET A 1 184 ? -15.719 5.314 11.769 1.00 94.31 184 MET A CA 1
ATOM 1443 C C . MET A 1 184 ? -16.090 6.512 12.657 1.00 94.31 184 MET A C 1
ATOM 1445 O O . MET A 1 184 ? -15.564 7.615 12.500 1.00 94.31 184 MET A O 1
ATOM 1449 N N . ARG A 1 185 ? -16.949 6.300 13.663 1.00 94.19 185 ARG A N 1
ATOM 1450 C CA . ARG A 1 185 ? -17.278 7.325 14.662 1.00 94.19 185 ARG A CA 1
ATOM 1451 C C . ARG A 1 185 ? -16.071 7.695 15.529 1.00 94.19 185 ARG A C 1
ATOM 1453 O O . ARG A 1 185 ? -15.899 8.876 15.831 1.00 94.19 185 ARG A O 1
ATOM 1460 N N . VAL A 1 186 ? -15.242 6.719 15.904 1.00 94.38 186 VAL A N 1
ATOM 1461 C CA . VAL A 1 186 ? -13.968 6.954 16.604 1.00 94.38 186 VAL A CA 1
ATOM 1462 C C . VAL A 1 186 ? -13.034 7.791 15.732 1.00 94.38 186 VAL A C 1
ATOM 1464 O O . VAL A 1 186 ? -12.559 8.831 16.186 1.00 94.38 186 VAL A O 1
ATOM 1467 N N . LEU A 1 187 ? -12.842 7.415 14.463 1.00 94.94 187 LEU A N 1
ATOM 1468 C CA . LEU A 1 187 ? -12.016 8.181 13.528 1.00 94.94 187 LEU A CA 1
ATOM 1469 C C . LEU A 1 187 ? -12.513 9.625 13.379 1.00 94.94 187 LEU A C 1
ATOM 1471 O O . LEU A 1 187 ? -11.720 10.560 13.449 1.00 94.94 187 LEU A O 1
ATOM 1475 N N . LYS A 1 188 ? -13.830 9.834 13.267 1.00 93.75 188 LYS A N 1
ATOM 1476 C CA . LYS A 1 188 ? -14.425 11.177 13.180 1.00 93.75 188 LYS A CA 1
ATOM 1477 C C . LYS A 1 188 ? -14.142 12.035 14.416 1.00 93.75 188 LYS A C 1
ATOM 1479 O O . LYS A 1 188 ? -14.001 13.246 14.284 1.00 93.75 188 LYS A O 1
ATOM 1484 N N . ARG A 1 189 ? -14.060 11.440 15.613 1.00 93.50 189 ARG A N 1
ATOM 1485 C CA . ARG A 1 189 ? -13.636 12.154 16.831 1.00 93.50 189 ARG A CA 1
ATOM 1486 C C . ARG A 1 189 ? -12.150 12.496 16.782 1.00 93.50 189 ARG A C 1
ATOM 1488 O O . ARG A 1 189 ? -11.800 13.637 17.051 1.00 93.50 189 ARG A O 1
ATOM 1495 N N . LEU A 1 190 ? -11.306 11.555 16.364 1.00 93.19 190 LEU A N 1
ATOM 1496 C CA . LEU A 1 190 ? -9.865 11.784 16.218 1.00 93.19 190 LEU A CA 1
ATOM 1497 C C . LEU A 1 190 ? -9.539 12.844 15.161 1.00 93.19 190 LEU A C 1
ATOM 1499 O O . LEU A 1 190 ? -8.596 13.596 15.343 1.00 93.19 190 LEU A O 1
ATOM 1503 N N . LYS A 1 191 ? -10.330 12.963 14.091 1.00 91.88 191 LYS A N 1
ATOM 1504 C CA . LYS A 1 191 ? -10.176 14.034 13.091 1.00 91.88 191 LYS A CA 1
ATOM 1505 C C . LYS A 1 191 ? -10.443 15.435 13.637 1.00 91.88 191 LYS A C 1
ATOM 1507 O O . LYS A 1 191 ? -9.966 16.401 13.058 1.00 91.88 191 LYS A O 1
ATOM 1512 N N . LYS A 1 192 ? -11.203 15.560 14.731 1.00 91.12 192 LYS A N 1
ATOM 1513 C CA . LYS A 1 192 ? -11.405 16.849 15.413 1.00 91.12 192 LYS A CA 1
ATOM 1514 C C . LYS A 1 192 ? -10.203 17.254 16.262 1.00 91.12 192 LYS A C 1
ATOM 1516 O O . LYS A 1 192 ? -10.160 18.382 16.738 1.00 91.12 192 LYS A O 1
ATOM 1521 N N . THR A 1 193 ? -9.260 16.344 16.482 1.00 88.44 193 THR A N 1
ATOM 1522 C CA . THR A 1 193 ? -8.016 16.617 17.195 1.00 88.44 193 THR A CA 1
ATOM 1523 C C . THR A 1 193 ? -6.854 16.643 16.202 1.00 88.44 193 THR A C 1
ATOM 1525 O O . THR A 1 193 ? -6.914 16.052 15.126 1.00 88.44 193 THR A O 1
ATOM 1528 N N . ASN A 1 194 ? -5.741 17.279 16.573 1.00 87.31 194 ASN A N 1
ATOM 1529 C CA . ASN A 1 194 ? -4.518 17.277 15.755 1.00 87.31 194 ASN A CA 1
ATOM 1530 C C . ASN A 1 194 ? -3.708 15.969 15.886 1.00 87.31 194 ASN A C 1
ATOM 1532 O O . ASN A 1 194 ? -2.542 15.905 15.503 1.00 87.31 194 ASN A O 1
ATOM 1536 N N . TYR A 1 195 ? -4.302 14.908 16.443 1.00 90.19 195 TYR A N 1
ATOM 1537 C CA . TYR A 1 195 ? -3.595 13.673 16.784 1.00 90.19 195 TYR A CA 1
ATOM 1538 C C . TYR A 1 195 ? -3.148 12.863 15.558 1.00 90.19 195 TYR A C 1
ATOM 1540 O O . TYR A 1 195 ? -2.165 12.129 15.645 1.00 90.19 195 TYR A O 1
ATOM 1548 N N . LEU A 1 196 ? -3.863 12.960 14.434 1.00 89.88 196 LEU A N 1
ATOM 1549 C CA . LEU A 1 196 ? -3.630 12.129 13.245 1.00 89.88 196 LEU A CA 1
ATOM 1550 C C . LEU A 1 196 ? -2.436 12.593 12.393 1.00 89.88 196 LEU A C 1
ATOM 1552 O O . LEU A 1 196 ? -1.912 11.812 11.598 1.00 89.88 196 LEU A O 1
ATOM 1556 N N . CYS A 1 197 ? -1.987 13.838 12.563 1.00 86.81 197 CYS A N 1
ATOM 1557 C CA . CYS A 1 197 ? -0.937 14.437 11.744 1.00 86.81 197 CYS A CA 1
ATOM 1558 C C . CYS A 1 197 ? 0.390 13.667 11.850 1.00 86.81 197 CYS A C 1
ATOM 1560 O O . CYS A 1 197 ? 0.890 13.399 12.942 1.00 86.81 197 CYS A O 1
ATOM 1562 N N . GLY A 1 198 ? 0.961 13.302 10.697 1.00 84.12 198 GLY A N 1
ATOM 1563 C CA . GLY A 1 198 ? 2.249 12.601 10.608 1.00 84.12 198 GLY A CA 1
ATOM 1564 C C . GLY A 1 198 ? 2.234 11.145 11.091 1.00 84.12 198 GLY A C 1
ATOM 1565 O O . GLY A 1 198 ? 3.295 10.528 11.204 1.00 84.12 198 GLY A O 1
ATOM 1566 N N . LYS A 1 199 ? 1.062 10.568 11.388 1.00 89.56 199 LYS A N 1
ATOM 1567 C CA . LYS A 1 199 ? 0.944 9.171 11.826 1.00 89.56 199 LYS A CA 1
ATOM 1568 C C . LYS A 1 199 ? 0.631 8.251 10.659 1.00 89.56 199 LYS A C 1
ATOM 1570 O O . LYS A 1 199 ? -0.058 8.620 9.718 1.00 89.56 199 LYS A O 1
ATOM 1575 N N . ASN A 1 200 ? 1.141 7.025 10.742 1.00 88.81 200 ASN A N 1
ATOM 1576 C CA . ASN A 1 200 ? 0.926 6.019 9.710 1.00 88.81 200 ASN A CA 1
ATOM 1577 C C . ASN A 1 200 ? -0.559 5.574 9.689 1.00 88.81 200 ASN A C 1
ATOM 1579 O O . ASN A 1 200 ? -1.022 5.041 10.708 1.00 88.81 200 ASN A O 1
ATOM 1583 N N . PRO A 1 201 ? -1.282 5.735 8.560 1.00 90.88 201 PRO A N 1
ATOM 1584 C CA . PRO A 1 201 ? -2.701 5.386 8.439 1.00 90.88 201 PRO A CA 1
ATOM 1585 C C . PRO A 1 201 ? -3.026 3.939 8.815 1.00 90.88 201 PRO A C 1
ATOM 1587 O O . PRO A 1 201 ? -4.009 3.691 9.514 1.00 90.88 201 PRO A O 1
ATOM 1590 N N . CYS A 1 202 ? -2.179 2.985 8.420 1.00 90.31 202 CYS A N 1
ATOM 1591 C CA . CYS A 1 202 ? -2.374 1.564 8.700 1.00 90.31 202 CYS A CA 1
ATOM 1592 C C . CYS A 1 202 ? -2.318 1.277 10.207 1.00 90.31 202 CYS A C 1
ATOM 1594 O O . CYS A 1 202 ? -3.203 0.624 10.755 1.00 90.31 202 CYS A O 1
ATOM 1596 N N . VAL A 1 203 ? -1.328 1.842 10.908 1.00 93.00 203 VAL A N 1
ATOM 1597 C CA . VAL A 1 203 ? -1.175 1.652 12.361 1.00 93.00 203 VAL A CA 1
ATOM 1598 C C . VAL A 1 203 ? -2.352 2.263 13.123 1.00 93.00 203 VAL A C 1
ATOM 1600 O O . VAL A 1 203 ? -2.876 1.635 14.039 1.00 93.00 203 VAL A O 1
ATOM 1603 N N . ILE A 1 204 ? -2.788 3.467 12.743 1.00 95.00 204 ILE A N 1
ATOM 1604 C CA . ILE A 1 204 ? -3.948 4.113 13.370 1.00 95.00 204 ILE A CA 1
ATOM 1605 C C . ILE A 1 204 ? -5.213 3.285 13.146 1.00 95.00 204 ILE A C 1
ATOM 1607 O O . ILE A 1 204 ? -5.940 3.012 14.100 1.00 95.00 204 ILE A O 1
ATOM 1611 N N . SER A 1 205 ? -5.438 2.826 11.917 1.00 94.44 205 SER A N 1
ATOM 1612 C CA . SER A 1 205 ? -6.587 1.989 11.568 1.00 94.44 205 SER A CA 1
ATOM 1613 C C . SER A 1 205 ? -6.593 0.676 12.359 1.00 94.44 205 SER A C 1
ATOM 1615 O O . SER A 1 205 ? -7.620 0.302 12.925 1.00 94.44 205 SER A O 1
ATOM 1617 N N . ALA A 1 206 ? -5.434 0.025 12.499 1.00 94.69 206 ALA A N 1
ATOM 1618 C CA . ALA A 1 206 ? -5.263 -1.184 13.306 1.00 94.69 206 ALA A CA 1
ATOM 1619 C C . ALA A 1 206 ? -5.563 -0.948 14.799 1.00 94.69 206 ALA A C 1
ATOM 1621 O O . ALA A 1 206 ? -6.209 -1.768 15.453 1.00 94.69 206 ALA A O 1
ATOM 1622 N N . SER A 1 207 ? -5.139 0.189 15.355 1.00 95.44 207 SER A N 1
ATOM 1623 C CA . SER A 1 207 ? -5.431 0.540 16.748 1.00 95.44 207 SER A CA 1
ATOM 1624 C C . SER A 1 207 ? -6.904 0.890 16.979 1.00 95.44 207 SER A C 1
ATOM 1626 O O . SER A 1 207 ? -7.456 0.518 18.015 1.00 95.44 207 SER A O 1
ATOM 1628 N N . ILE A 1 208 ? -7.565 1.548 16.020 1.00 95.25 208 ILE A N 1
ATOM 1629 C CA . ILE A 1 208 ? -9.015 1.806 16.061 1.00 95.25 208 ILE A CA 1
ATOM 1630 C C . ILE A 1 208 ? -9.796 0.488 15.981 1.00 95.25 208 ILE A C 1
ATOM 1632 O O . ILE A 1 208 ? -10.769 0.307 16.720 1.00 95.25 208 ILE A O 1
ATOM 1636 N N . LEU A 1 209 ? -9.363 -0.448 15.130 1.00 94.88 209 LEU A N 1
ATOM 1637 C CA . LEU A 1 209 ? -9.925 -1.797 15.057 1.00 94.88 209 LEU A CA 1
ATOM 1638 C C . LEU A 1 209 ? -9.825 -2.500 16.413 1.00 94.88 209 LEU A C 1
ATOM 1640 O O . LEU A 1 209 ? -10.824 -3.021 16.906 1.00 94.88 209 LEU A O 1
ATOM 1644 N N . TYR A 1 210 ? -8.648 -2.470 17.043 1.00 95.12 210 TYR A N 1
ATOM 1645 C CA . TYR A 1 210 ? -8.438 -3.095 18.346 1.00 95.12 210 TYR A CA 1
ATOM 1646 C C . TYR A 1 210 ? -9.308 -2.461 19.444 1.00 95.12 210 TYR A C 1
ATOM 1648 O O . TYR A 1 210 ? -9.954 -3.180 20.202 1.00 95.12 210 TYR A O 1
ATOM 1656 N N . LEU A 1 211 ? -9.419 -1.127 19.488 1.00 94.56 211 LEU A N 1
ATOM 1657 C CA . LEU A 1 211 ? -10.340 -0.435 20.402 1.00 94.56 211 LEU A CA 1
ATOM 1658 C C . LEU A 1 211 ? -11.805 -0.827 20.154 1.00 94.56 211 LEU A C 1
ATOM 1660 O O . LEU A 1 211 ? -12.583 -1.018 21.085 1.00 94.56 211 LEU A O 1
ATOM 1664 N N . THR A 1 212 ? -12.198 -0.956 18.891 1.00 93.50 212 THR A N 1
ATOM 1665 C CA . THR A 1 212 ? -13.557 -1.371 18.531 1.00 93.50 212 THR A CA 1
ATOM 1666 C C . THR A 1 212 ? -13.818 -2.815 18.954 1.00 93.50 212 THR A C 1
ATOM 1668 O O . THR A 1 212 ? -14.895 -3.112 19.469 1.00 93.50 212 THR A O 1
ATOM 1671 N N . SER A 1 213 ? -12.827 -3.696 18.791 1.00 93.50 213 SER A N 1
ATOM 1672 C CA . SER A 1 213 ? -12.882 -5.091 19.230 1.00 93.50 213 SER A CA 1
ATOM 1673 C C . SER A 1 213 ? -13.098 -5.211 20.734 1.00 93.50 213 SER A C 1
ATOM 1675 O O . SER A 1 213 ? -13.986 -5.953 21.154 1.00 93.50 213 SER A O 1
ATOM 1677 N N . THR A 1 214 ? -12.358 -4.440 21.538 1.00 91.94 214 THR A N 1
ATOM 1678 C CA . THR A 1 214 ? -12.481 -4.485 23.003 1.00 91.94 214 THR A CA 1
ATOM 1679 C C . THR A 1 214 ? -13.828 -3.960 23.491 1.00 91.94 214 THR A C 1
ATOM 1681 O O . THR A 1 214 ? -14.394 -4.517 24.422 1.00 91.94 214 THR A O 1
ATOM 1684 N N . ILE A 1 215 ? -14.390 -2.933 22.848 1.00 91.94 215 ILE A N 1
ATOM 1685 C CA . ILE A 1 215 ? -15.683 -2.351 23.248 1.00 91.94 215 ILE A CA 1
ATOM 1686 C C . ILE A 1 215 ? -16.870 -3.194 22.767 1.00 91.94 215 ILE A C 1
ATOM 1688 O O . ILE A 1 215 ? -17.904 -3.259 23.430 1.00 91.94 215 ILE A O 1
ATOM 1692 N N . LYS A 1 216 ? -16.758 -3.816 21.590 1.00 90.81 216 LYS A N 1
ATOM 1693 C CA . LYS A 1 216 ? -17.820 -4.645 21.001 1.00 90.81 216 LYS A CA 1
ATOM 1694 C C . LYS A 1 216 ? -17.677 -6.136 21.310 1.00 90.81 216 LYS A C 1
ATOM 1696 O O . LYS A 1 216 ? -18.483 -6.905 20.794 1.00 90.81 216 LYS A O 1
ATOM 1701 N N . ASN A 1 217 ? -16.703 -6.526 22.138 1.00 89.56 217 ASN A N 1
ATOM 1702 C CA . ASN A 1 217 ? -16.390 -7.914 22.485 1.00 89.56 217 ASN A CA 1
ATOM 1703 C C . ASN A 1 217 ? -16.260 -8.816 21.243 1.00 89.56 217 ASN A C 1
ATOM 1705 O O . ASN A 1 217 ? -16.877 -9.873 21.164 1.00 89.56 217 ASN A O 1
ATOM 1709 N N . LEU A 1 218 ? -15.478 -8.377 20.247 1.00 89.06 218 LEU A N 1
ATOM 1710 C CA . LEU A 1 218 ? -15.279 -9.131 18.997 1.00 89.06 218 LEU A CA 1
ATOM 1711 C C . LEU A 1 218 ? -14.260 -10.272 19.133 1.00 89.06 218 LEU A C 1
ATOM 1713 O O . LEU A 1 218 ? -14.132 -11.067 18.210 1.00 89.06 218 LEU A O 1
ATOM 1717 N N . GLY A 1 219 ? -13.525 -10.336 20.246 1.00 89.56 219 GLY A N 1
ATOM 1718 C CA . GLY A 1 219 ? -12.540 -11.387 20.513 1.00 89.56 219 GLY A CA 1
ATOM 1719 C C . GLY A 1 219 ? -11.208 -11.239 19.771 1.00 89.56 219 GLY A C 1
ATOM 1720 O O . GLY A 1 219 ? -10.342 -12.079 19.965 1.00 89.56 219 GLY A O 1
ATOM 1721 N N . LEU A 1 220 ? -11.008 -10.179 18.974 1.00 91.56 220 LEU A N 1
ATOM 1722 C CA . LEU A 1 220 ? -9.755 -9.995 18.232 1.00 91.56 220 LEU A CA 1
ATOM 1723 C C . LEU A 1 220 ? -8.602 -9.634 19.167 1.00 91.56 220 LEU A C 1
ATOM 1725 O O . LEU A 1 220 ? -8.666 -8.617 19.873 1.00 91.56 220 LEU A O 1
ATOM 1729 N N . THR A 1 221 ? -7.530 -10.420 19.112 1.00 92.88 221 THR A N 1
ATOM 1730 C CA . THR A 1 221 ? -6.316 -10.182 19.898 1.00 92.88 221 THR A CA 1
ATOM 1731 C C . THR A 1 221 ? -5.359 -9.212 19.198 1.00 92.88 221 THR A C 1
ATOM 1733 O O . THR A 1 221 ? -5.431 -8.965 17.992 1.00 92.88 221 THR A O 1
ATOM 1736 N N . GLN A 1 222 ? -4.425 -8.626 19.956 1.00 92.12 222 GLN A N 1
ATOM 1737 C CA . GLN A 1 222 ? -3.392 -7.760 19.368 1.00 92.12 222 GLN A CA 1
ATOM 1738 C C . GLN A 1 222 ? -2.495 -8.535 18.400 1.00 92.12 222 GLN A C 1
ATOM 1740 O O . GLN A 1 222 ? -2.049 -7.966 17.407 1.00 92.12 222 GLN A O 1
ATOM 1745 N N . GLU A 1 223 ? -2.228 -9.809 18.688 1.00 92.31 223 GLU A N 1
ATOM 1746 C CA . GLU A 1 223 ? -1.364 -10.681 17.888 1.00 92.31 223 GLU A CA 1
ATOM 1747 C C . GLU A 1 223 ? -2.019 -11.049 16.555 1.00 92.31 223 GLU A C 1
ATOM 1749 O O . GLU A 1 223 ? -1.385 -10.928 15.505 1.00 92.31 223 GLU A O 1
ATOM 1754 N N . GLU A 1 224 ? -3.313 -11.374 16.567 1.00 93.00 224 GLU A N 1
ATOM 1755 C CA . GLU A 1 224 ? -4.106 -11.586 15.351 1.00 93.00 224 GLU A CA 1
ATOM 1756 C C . GLU A 1 224 ? -4.107 -10.344 14.457 1.00 93.00 224 GLU A C 1
ATOM 1758 O O . GLU A 1 224 ? -3.818 -10.424 13.265 1.00 93.00 224 GLU A O 1
ATOM 1763 N N . ILE A 1 225 ? -4.366 -9.163 15.026 1.00 93.38 225 ILE A N 1
ATOM 1764 C CA . ILE A 1 225 ? -4.383 -7.929 14.231 1.00 93.38 225 ILE A CA 1
ATOM 1765 C C . ILE A 1 225 ? -2.987 -7.615 13.680 1.00 93.38 225 ILE A C 1
ATOM 1767 O O . ILE A 1 225 ? -2.838 -7.231 12.519 1.00 93.38 225 ILE A O 1
ATOM 1771 N N . SER A 1 226 ? -1.957 -7.796 14.504 1.00 92.38 226 SER A N 1
ATOM 1772 C CA . SER A 1 226 ? -0.568 -7.507 14.140 1.00 92.38 226 SER A CA 1
ATOM 1773 C C . SER A 1 226 ? -0.055 -8.416 13.027 1.00 92.38 226 SER A C 1
ATOM 1775 O O . SER A 1 226 ? 0.604 -7.928 12.111 1.00 92.38 226 SER A O 1
ATOM 1777 N N . SER A 1 227 ? -0.381 -9.710 13.079 1.00 89.31 227 SER A N 1
ATOM 1778 C CA . SER A 1 227 ? 0.021 -10.692 12.065 1.00 89.31 227 SER A CA 1
ATOM 1779 C C . SER A 1 227 ? -0.660 -10.439 10.720 1.00 89.31 227 SER A C 1
ATOM 1781 O O . SER A 1 227 ? 0.007 -10.399 9.692 1.00 89.31 227 SER A O 1
ATOM 1783 N N . VAL A 1 228 ? -1.967 -10.164 10.711 1.00 89.50 228 VAL A N 1
ATOM 1784 C CA . VAL A 1 228 ? -2.730 -9.932 9.471 1.00 89.50 228 VAL A CA 1
ATOM 1785 C C . VAL A 1 228 ? -2.376 -8.602 8.796 1.00 89.50 228 VAL A C 1
ATOM 1787 O O . VAL A 1 228 ? -2.442 -8.491 7.566 1.00 89.50 228 VAL A O 1
ATOM 1790 N N . LEU A 1 229 ? -2.038 -7.572 9.578 1.00 88.69 229 LEU A N 1
ATOM 1791 C CA . LEU A 1 229 ? -1.727 -6.229 9.069 1.00 88.69 229 LEU A CA 1
ATOM 1792 C C . LEU A 1 229 ? -0.225 -5.939 8.972 1.00 88.69 229 LEU A C 1
ATOM 1794 O O . LEU A 1 229 ? 0.149 -4.850 8.543 1.00 88.69 229 LEU A O 1
ATOM 1798 N N . ASN A 1 230 ? 0.635 -6.890 9.351 1.00 86.69 230 ASN A N 1
ATOM 1799 C CA . ASN A 1 230 ? 2.090 -6.723 9.392 1.00 86.69 230 ASN A CA 1
ATOM 1800 C C . ASN A 1 230 ? 2.538 -5.485 10.197 1.00 86.69 230 ASN A C 1
ATOM 1802 O O . ASN A 1 230 ? 3.494 -4.789 9.841 1.00 86.69 230 ASN A O 1
ATOM 1806 N N . VAL A 1 231 ? 1.846 -5.199 11.302 1.00 90.06 231 VAL A N 1
ATOM 1807 C CA . VAL A 1 231 ? 2.170 -4.099 12.222 1.00 90.06 231 VAL A CA 1
ATOM 1808 C C . VAL A 1 231 ? 2.823 -4.671 13.474 1.00 90.06 231 VAL A C 1
ATOM 1810 O O . VAL A 1 231 ? 2.444 -5.727 13.962 1.00 90.06 231 VAL A O 1
ATOM 1813 N N . ARG A 1 232 ? 3.806 -3.964 14.040 1.00 91.44 232 ARG A N 1
ATOM 1814 C CA . ARG A 1 232 ? 4.446 -4.400 15.288 1.00 91.44 232 ARG A CA 1
ATOM 1815 C C . ARG A 1 232 ? 3.442 -4.332 16.457 1.00 91.44 232 ARG A C 1
ATOM 1817 O O . ARG A 1 232 ? 2.924 -3.237 16.710 1.00 91.44 232 ARG A O 1
ATOM 1824 N N . PRO A 1 233 ? 3.259 -5.408 17.250 1.00 91.44 233 PRO A N 1
ATOM 1825 C CA . PRO A 1 233 ? 2.310 -5.422 18.370 1.00 91.44 233 PRO A CA 1
ATOM 1826 C C . PRO A 1 233 ? 2.531 -4.287 19.376 1.00 91.44 233 PRO A C 1
ATOM 1828 O O . PRO A 1 233 ? 1.590 -3.625 19.815 1.00 91.44 233 PRO A O 1
ATOM 1831 N N . ARG A 1 234 ? 3.798 -3.980 19.689 1.00 93.75 234 ARG A N 1
ATOM 1832 C CA . ARG A 1 234 ? 4.155 -2.877 20.597 1.00 93.75 234 ARG A CA 1
ATOM 1833 C C . ARG A 1 234 ? 3.665 -1.520 20.086 1.00 93.75 234 ARG A C 1
ATOM 1835 O O . ARG A 1 234 ? 3.180 -0.712 20.876 1.00 93.75 234 ARG A O 1
ATOM 1842 N N . THR A 1 235 ? 3.778 -1.273 18.782 1.00 93.06 235 THR A N 1
ATOM 1843 C CA . THR A 1 235 ? 3.323 -0.025 18.156 1.00 93.06 235 THR A CA 1
ATOM 1844 C C . THR A 1 235 ? 1.802 0.077 18.206 1.00 93.06 235 THR A C 1
ATOM 1846 O O . THR A 1 235 ? 1.280 1.126 18.581 1.00 93.06 235 THR A O 1
ATOM 1849 N N . LEU A 1 236 ? 1.099 -1.022 17.915 1.00 92.75 236 LEU A N 1
ATOM 1850 C CA . LEU A 1 236 ? -0.359 -1.100 18.011 1.00 92.75 236 LEU A CA 1
ATOM 1851 C C . LEU A 1 236 ? -0.841 -0.811 19.439 1.00 92.75 236 LEU A C 1
ATOM 1853 O O . LEU A 1 236 ? -1.742 0.009 19.625 1.00 92.75 236 LEU A O 1
ATOM 1857 N N . ARG A 1 237 ? -0.203 -1.419 20.449 1.00 91.62 237 ARG A N 1
ATOM 1858 C CA . ARG A 1 237 ? -0.520 -1.212 21.872 1.00 91.62 237 ARG A CA 1
ATOM 1859 C C . ARG A 1 237 ? -0.290 0.228 22.318 1.00 91.62 237 ARG A C 1
ATOM 1861 O O . ARG A 1 237 ? -1.092 0.757 23.085 1.00 91.62 237 ARG A O 1
ATOM 1868 N N . TRP A 1 238 ? 0.797 0.852 21.866 1.00 94.00 238 TRP A N 1
ATOM 1869 C CA . TRP A 1 238 ? 1.101 2.240 22.208 1.00 94.00 238 TRP A CA 1
ATOM 1870 C C . TRP A 1 238 ? 0.052 3.197 21.637 1.00 94.00 238 TRP A C 1
ATOM 1872 O O . TRP A 1 238 ? -0.556 3.952 22.390 1.00 94.00 238 TRP A O 1
ATOM 1882 N N . ARG A 1 239 ? -0.251 3.083 20.339 1.00 94.12 239 ARG A N 1
ATOM 1883 C CA . ARG A 1 239 ? -1.275 3.908 19.680 1.00 94.12 239 ARG A CA 1
ATOM 1884 C C . ARG A 1 239 ? -2.678 3.667 20.233 1.00 94.12 239 ARG A C 1
ATOM 1886 O O . ARG A 1 239 ? -3.441 4.613 20.374 1.00 94.12 239 ARG A O 1
ATOM 1893 N N . TYR A 1 240 ? -3.004 2.433 20.614 1.00 94.12 240 TYR A N 1
ATOM 1894 C CA . TYR A 1 240 ? -4.267 2.119 21.284 1.00 94.12 240 TYR A CA 1
ATOM 1895 C C . TYR A 1 240 ? -4.456 2.907 22.588 1.00 94.12 240 TYR A C 1
ATOM 1897 O O . TYR A 1 240 ? -5.543 3.432 22.811 1.00 94.12 240 TYR A O 1
ATOM 1905 N N . LYS A 1 241 ? -3.420 3.006 23.435 1.00 93.75 241 LYS A N 1
ATOM 1906 C CA . LYS A 1 241 ? -3.508 3.762 24.696 1.00 93.75 241 LYS A CA 1
ATOM 1907 C C . LYS A 1 241 ? -3.810 5.236 24.440 1.00 93.75 241 LYS A C 1
ATOM 1909 O O . LYS A 1 241 ? -4.775 5.750 24.989 1.00 93.75 241 LYS A O 1
ATOM 1914 N N . GLU A 1 242 ? -3.052 5.855 23.535 1.00 93.81 242 GLU A N 1
ATOM 1915 C CA . GLU A 1 242 ? -3.253 7.260 23.167 1.00 93.81 242 GLU A CA 1
ATOM 1916 C C . GLU A 1 242 ? -4.668 7.508 22.610 1.00 93.81 242 GLU A C 1
ATOM 1918 O O . GLU A 1 242 ? -5.341 8.459 22.992 1.00 93.81 242 GLU A O 1
ATOM 1923 N N . ILE A 1 243 ? -5.151 6.635 21.717 1.00 93.88 243 ILE A N 1
ATOM 1924 C CA . ILE A 1 243 ? -6.496 6.763 21.139 1.00 93.88 243 ILE A CA 1
ATOM 1925 C C . ILE A 1 243 ? -7.574 6.583 22.212 1.00 93.88 243 ILE A C 1
ATOM 1927 O O . ILE A 1 243 ? -8.574 7.295 22.190 1.00 93.88 243 ILE A O 1
ATOM 1931 N N . LYS A 1 244 ? -7.390 5.646 23.149 1.00 93.44 244 LYS A N 1
ATOM 1932 C CA . LYS A 1 244 ? -8.345 5.412 24.236 1.00 93.44 244 LYS A CA 1
ATOM 1933 C C . LYS A 1 244 ? -8.488 6.648 25.124 1.00 93.44 244 LYS A C 1
ATOM 1935 O O . LYS A 1 244 ? -9.611 6.999 25.455 1.00 93.44 244 LYS A O 1
ATOM 1940 N N . GLU A 1 245 ? -7.386 7.311 25.462 1.00 91.38 245 GLU A N 1
ATOM 1941 C CA . GLU A 1 245 ? -7.383 8.536 26.276 1.00 91.38 245 GLU A CA 1
ATOM 1942 C C . GLU A 1 245 ? -8.075 9.715 25.579 1.00 91.38 245 GLU A C 1
ATOM 1944 O O . GLU A 1 245 ? -8.721 10.520 26.235 1.00 91.38 245 GLU A O 1
ATOM 1949 N N . LEU A 1 246 ? -7.993 9.799 24.248 1.00 89.62 246 LEU A N 1
ATOM 1950 C CA . LEU A 1 246 ? -8.610 10.879 23.466 1.00 89.62 246 LEU A CA 1
ATOM 1951 C C . LEU A 1 246 ? -10.105 10.684 23.180 1.00 89.62 246 LEU A C 1
ATOM 1953 O O . LEU A 1 246 ? -10.771 11.613 22.721 1.00 89.62 246 LEU A O 1
ATOM 1957 N N . VAL A 1 247 ? -10.607 9.458 23.324 1.00 85.12 247 VAL A N 1
ATOM 1958 C CA . VAL A 1 247 ? -11.964 9.068 22.905 1.00 85.12 247 VAL A CA 1
ATOM 1959 C C . VAL A 1 247 ? -12.860 8.716 24.097 1.00 85.12 247 VAL A C 1
ATOM 1961 O O . VAL A 1 247 ? -14.087 8.716 23.916 1.00 85.12 247 VAL A O 1
ATOM 1964 N N . ALA A 1 248 ? -12.257 8.407 25.253 1.00 65.50 248 ALA A N 1
ATOM 1965 C CA . ALA A 1 248 ? -12.922 8.296 26.552 1.00 65.50 248 ALA A CA 1
ATOM 1966 C C . ALA A 1 248 ? -13.576 9.628 26.940 1.00 65.50 248 ALA A C 1
ATOM 1968 O O . ALA A 1 248 ? -14.743 9.565 27.385 1.00 65.50 248 ALA A O 1
#

Secondary structure (DSSP, 8-state):
---TTT----EEEETTTTEEEETTT--EES---SS-----------S----TT------HHHHHHHHHHHHHHHHHHHHT--HHHHHHHHHHHHHHHHTTTTTTS-HHHHHHHHHHHHHHHTT----HHHHHHHHT--HHHHHHHHHHHHHHS---PPPPPHHHHHHHHHHHTT--HHHHHHHHHHHHHHTTSGGGTT--HHHHHHHHHHHHHHHHT----HHHHHHHHT--HHHHHHHHHHHHHHH-

pLDDT: mean 83.1, std 16.88, range [32.72, 96.31]

Foldseek 3Di:
DADPVPRDPDWDADPVVRWIAHPPPRRIDPDDDPDDDPPPPPPPPDDDDDDPPPPPPQDPLNVLLVVLLVLLVLCCVQVVDDPVLSVQLSVLVVVCVVVVVCPPADSLLLSLLSSQLSCQVVVNHDDLVSSCVSSVHDSVSNVVNNVSSVVVDVRDGDDDDLLVLLVVVCVVVVDDPVLSVQLVVLVVLVVVDPVPPPDDSLLLSLLSSVVSCVVVVVVDDLVNSCVSSVHDSVSSVVSNVVSVVSRD

Sequence (248 aa):
MECNECGSRKFNIDSANEESSCARCGLVADDYTPEAIRPLKLVRTAGTNIEPNRFKSMTNEDKNLAKAFTILRRIESNLKLPAYLVDDSMIIYENLLDAGLIIGKSIDELMSGCVHIACKKANFPIDVISLAITIDKDKEAISKANKYIIKNTEEKVPLEQIEDKLTEIFIKFRLKARAAWYAMRVLKRLKKTNYLCGKNPCVISASILYLTSTIKNLGLTQEEISSVLNVRPRTLRWRYKEIKELVA